Protein AF-A0A2V0PPQ9-F1 (afdb_monomer_lite)

Foldseek 3Di:
DDDDDDDDDDDDDDDDDDDDDDDDDDDDDDDDDDDDDDDDDDDDDDDDDDDDDDDDDDPDDPDPPPAPDPPDPPPPLEQDPLLVCLVVLLVVLLVLLLVLLVVLQDPPVLVVLLVVLLVCLLVVLLVVQLVVLQDLCWDDELPDPPCRNVSPVSQCCLQEVLSLLSHDDSRQQSVLSNVSSVVSNVSSVCSNVDHNRCSNNVSSNSVLNSCLSVLSSQLCDDPVSDDPVNVVCCVVLQFPHVVLVVVCSPAPSQFQRGRGRSPCGVVCVVVCVSVVVQVVCCVVPVGHTSRVDTDDPSSHHDDDDDDD

InterPro domains:
  IPR019547 Lipid desaturase domain [PF10520] (122-292)

Sequence (308 aa):
MLQHRSLAGRALPGAQQRPCVASARRVIVRAKEPIVAATTLLEKEQEAAPSAAPGRGAAGAPSTSGSKWVIDESELLTSTAEHRAWTFGPMALMGAALAVAGSHVDGPGGALSAASAVLAAYVLSDLGTGVYHWSVDNYGDGSTPVFGRQIAAFQGHHVRPWTITQREFCNNVHQVFKPAAYPAGGMLLLSPVLGVWPGFFLPSFLFLVCMSQQFHAWSHMKKSELPAAVVALQDAGVLIGRAAHGAHHRPNFEGNYCIVSGWWNQALDDSGFFRWLEKVVVATTGVEPRCWYPPEHGWIEEVRPQAK

Secondary structure (DSSP, 8-state):
-----------------------------------------------------PPP---PPPP----S----TT---S--HHHHHHHHHHHHHHHHHHHHHHHT--HHHHHHHHHHHHHHHHHHHHHHHHHHHHHHHHS--TTSTTTHHHHHHHHHHHH-GGGGGGS-HHHHHHHHHHHHHHHHHHHHHHGGGS-HHHHHHHHHHHHHHHHHHHHHHHHTS-GGGS-HHHHHHHHTTSS--HHHHHHHTSTT--S----SS-TTHHHHHHTTHHHHHHHHHHHHH-PPPGGGSPPPGGGSPPPPPPP-

pLDDT: mean 80.56, std 26.31, range [27.12, 98.88]

Organism: NCBI:txid307507

Radius of gyration: 32.1 Å; chains: 1; bounding box: 80×99×88 Å

Structure (mmCIF, N/CA/C/O backbone):
data_AF-A0A2V0PPQ9-F1
#
_entry.id   AF-A0A2V0PPQ9-F1
#
loop_
_atom_site.group_PDB
_atom_site.id
_atom_site.type_symbol
_atom_site.label_atom_id
_atom_site.label_alt_id
_atom_site.label_comp_id
_atom_site.label_asym_id
_atom_site.label_entity_id
_atom_site.label_seq_id
_atom_site.pdbx_PDB_ins_code
_atom_site.Cartn_x
_atom_site.Cartn_y
_atom_site.Cartn_z
_atom_site.occupancy
_atom_site.B_iso_or_equiv
_atom_site.auth_seq_id
_atom_site.auth_comp_id
_atom_site.auth_asym_id
_atom_site.auth_atom_id
_atom_site.pdbx_PDB_model_num
ATOM 1 N N . MET A 1 1 ? 37.241 -80.888 -8.711 1.00 39.59 1 MET A N 1
ATOM 2 C CA . MET A 1 1 ? 38.640 -80.469 -8.461 1.00 39.59 1 MET A CA 1
ATOM 3 C C . MET A 1 1 ? 38.569 -79.315 -7.466 1.00 39.59 1 MET A C 1
ATOM 5 O O . MET A 1 1 ? 37.973 -78.311 -7.813 1.00 39.59 1 MET A O 1
ATOM 9 N N . LEU A 1 2 ? 38.763 -79.525 -6.155 1.00 34.50 2 LEU A N 1
ATOM 10 C CA . LEU A 1 2 ? 40.054 -79.594 -5.431 1.00 34.50 2 LEU A CA 1
ATOM 11 C C . LEU A 1 2 ? 40.995 -78.418 -5.778 1.00 34.50 2 LEU A C 1
ATOM 13 O O . LEU A 1 2 ? 41.253 -78.231 -6.955 1.00 34.50 2 LEU A O 1
ATOM 17 N N . GLN A 1 3 ? 41.608 -77.651 -4.864 1.00 38.78 3 GLN A N 1
ATOM 18 C CA . GLN A 1 3 ? 41.587 -77.569 -3.393 1.00 38.78 3 GLN A CA 1
ATOM 19 C C . GLN A 1 3 ? 42.443 -76.349 -2.933 1.00 38.78 3 GLN A C 1
ATOM 21 O O . GLN A 1 3 ? 43.436 -76.032 -3.574 1.00 38.78 3 GLN A O 1
ATOM 26 N N . HIS A 1 4 ? 42.064 -75.754 -1.790 1.00 37.94 4 HIS A N 1
ATOM 27 C CA . HIS A 1 4 ? 42.853 -75.220 -0.647 1.00 37.94 4 HIS A CA 1
ATOM 28 C C . HIS A 1 4 ? 44.128 -74.352 -0.781 1.00 37.94 4 HIS A C 1
ATOM 30 O O . HIS A 1 4 ? 45.128 -74.772 -1.347 1.00 37.94 4 HIS A O 1
ATOM 36 N N . ARG A 1 5 ? 44.195 -73.276 0.032 1.00 40.19 5 ARG A N 1
ATOM 37 C CA . ARG A 1 5 ? 44.740 -73.181 1.428 1.00 40.19 5 ARG A CA 1
ATOM 38 C C . ARG A 1 5 ? 44.317 -71.813 2.016 1.00 40.19 5 ARG A C 1
ATOM 40 O O . ARG A 1 5 ? 44.446 -70.818 1.324 1.00 40.19 5 ARG A O 1
ATOM 47 N N . SER A 1 6 ? 43.581 -71.692 3.128 1.00 36.94 6 SER A N 1
ATOM 48 C CA . SER A 1 6 ? 43.857 -71.966 4.558 1.00 36.94 6 SER A CA 1
ATOM 49 C C . SER A 1 6 ? 44.957 -71.101 5.180 1.00 36.94 6 SER A C 1
ATOM 51 O O . SER A 1 6 ? 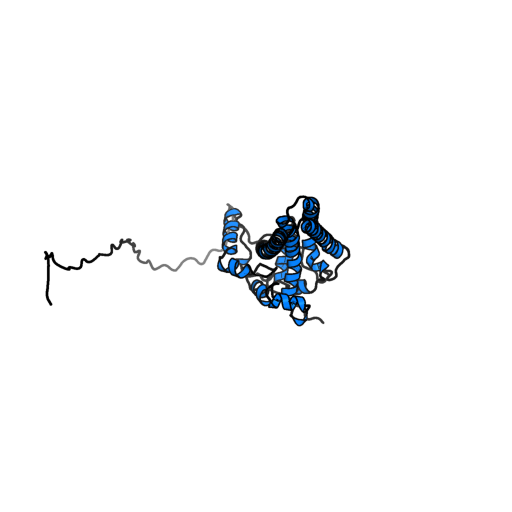46.119 -71.287 4.836 1.00 36.94 6 SER A O 1
ATOM 53 N N . LEU A 1 7 ? 44.572 -70.260 6.152 1.00 39.22 7 LEU A N 1
ATOM 54 C CA . LEU A 1 7 ? 45.232 -70.122 7.458 1.00 39.22 7 LEU A CA 1
ATOM 55 C C . LEU A 1 7 ? 44.211 -69.623 8.507 1.00 39.22 7 LEU A C 1
ATOM 57 O O . LEU A 1 7 ? 43.690 -68.514 8.425 1.00 39.22 7 LEU A O 1
ATOM 61 N N . ALA A 1 8 ? 43.927 -70.493 9.478 1.00 37.22 8 ALA A N 1
ATOM 62 C CA . ALA A 1 8 ? 43.351 -70.199 10.794 1.00 37.22 8 ALA A CA 1
ATOM 63 C C . ALA A 1 8 ? 44.424 -69.530 11.686 1.00 37.22 8 ALA A C 1
ATOM 65 O O . ALA A 1 8 ? 45.608 -69.671 11.408 1.00 37.22 8 ALA A O 1
ATOM 66 N N . GLY A 1 9 ? 44.159 -68.841 12.793 1.00 33.59 9 GLY A N 1
ATOM 67 C CA . GLY A 1 9 ? 42.955 -68.569 13.572 1.00 33.59 9 GLY A CA 1
ATOM 68 C C . GLY A 1 9 ? 43.382 -68.022 14.946 1.00 33.59 9 GLY A C 1
ATOM 69 O O . GLY A 1 9 ? 44.554 -68.125 15.300 1.00 33.59 9 GLY A O 1
ATOM 70 N N . ARG A 1 10 ? 42.450 -67.467 15.730 1.00 36.16 10 ARG A N 1
ATOM 71 C CA . ARG A 1 10 ? 42.269 -67.726 17.178 1.00 36.16 10 ARG A CA 1
ATOM 72 C C . ARG A 1 10 ? 41.200 -66.801 17.761 1.00 36.16 10 ARG A C 1
ATOM 74 O O . ARG A 1 10 ? 41.147 -65.615 17.466 1.00 36.16 10 ARG A O 1
ATOM 81 N N . ALA A 1 11 ? 40.350 -67.415 18.574 1.00 39.22 11 ALA A N 1
ATOM 82 C CA . ALA A 1 11 ? 39.171 -66.861 19.217 1.00 39.22 11 ALA A CA 1
ATOM 83 C C . ALA A 1 11 ? 39.491 -66.141 20.535 1.00 39.22 11 ALA A C 1
ATOM 85 O O . ALA A 1 11 ? 40.415 -66.545 21.241 1.00 39.22 11 ALA A O 1
ATOM 86 N N . LEU A 1 12 ? 38.645 -65.174 20.905 1.00 38.41 12 LEU A N 1
ATOM 87 C CA . LEU A 1 12 ? 38.404 -64.752 22.288 1.00 38.41 12 LEU A CA 1
ATOM 88 C C . LEU A 1 12 ? 36.897 -64.469 22.503 1.00 38.41 12 LEU A C 1
ATOM 90 O O . LEU A 1 12 ? 36.189 -64.218 21.526 1.00 38.41 12 LEU A O 1
ATOM 94 N N . PRO A 1 13 ? 36.386 -64.587 23.744 1.00 41.62 13 PRO A N 1
ATOM 95 C CA . PRO A 1 13 ? 35.018 -65.029 24.012 1.00 41.62 13 PRO A CA 1
ATOM 96 C C . PRO A 1 13 ? 34.075 -63.934 24.541 1.00 41.62 13 PRO A C 1
ATOM 98 O O . PRO A 1 13 ? 34.512 -62.932 25.095 1.00 41.62 13 PRO A O 1
ATOM 101 N N . GLY A 1 14 ? 32.774 -64.242 24.505 1.00 33.75 14 GLY A N 1
ATOM 102 C CA . GLY A 1 14 ? 31.857 -63.929 25.608 1.00 33.75 14 GLY A CA 1
ATOM 103 C C . GLY A 1 14 ? 31.046 -62.641 25.492 1.00 33.75 14 GLY A C 1
ATOM 104 O O . GLY A 1 14 ? 31.506 -61.557 25.829 1.00 33.75 14 GLY A O 1
ATOM 105 N N . ALA A 1 15 ? 29.775 -62.795 25.123 1.00 42.25 15 ALA A N 1
ATOM 106 C CA . ALA A 1 15 ? 28.738 -61.809 25.386 1.00 42.25 15 ALA A CA 1
ATOM 107 C C . ALA A 1 15 ? 28.435 -61.736 26.893 1.00 42.25 15 ALA A C 1
ATOM 109 O O . ALA A 1 15 ? 28.196 -62.767 27.518 1.00 42.25 15 ALA A O 1
ATOM 110 N N . GLN A 1 16 ? 28.356 -60.525 27.449 1.00 37.56 16 GLN A N 1
ATOM 111 C CA . GLN A 1 16 ? 27.550 -60.243 28.638 1.00 37.56 16 GLN A CA 1
ATOM 112 C C . GLN A 1 16 ? 27.114 -58.773 28.650 1.00 37.56 16 GLN A C 1
ATOM 114 O O . GLN A 1 16 ? 27.919 -57.848 28.546 1.00 37.56 16 GLN A O 1
ATOM 119 N N . GLN A 1 17 ? 25.798 -58.595 28.740 1.00 37.44 17 GLN A N 1
ATOM 120 C CA . GLN A 1 17 ? 25.087 -57.327 28.847 1.00 37.44 17 GLN A CA 1
ATOM 121 C C . GLN A 1 17 ? 25.541 -56.554 30.094 1.00 37.44 17 GLN A C 1
ATOM 123 O O . GLN A 1 17 ? 25.668 -57.132 31.173 1.00 37.44 17 GLN A O 1
ATOM 128 N N . ARG A 1 18 ? 25.740 -55.237 29.963 1.00 36.31 18 ARG A N 1
ATOM 129 C CA . ARG A 1 18 ? 25.884 -54.318 31.101 1.00 36.31 18 ARG A CA 1
ATOM 130 C C . ARG A 1 18 ? 24.664 -53.393 31.176 1.00 36.31 18 ARG A C 1
ATOM 132 O O . ARG A 1 18 ? 24.278 -52.848 30.142 1.00 36.31 18 ARG A O 1
ATOM 139 N N . PRO A 1 19 ? 24.073 -53.184 32.365 1.00 36.81 19 PRO A N 1
ATOM 140 C CA . PRO A 1 19 ?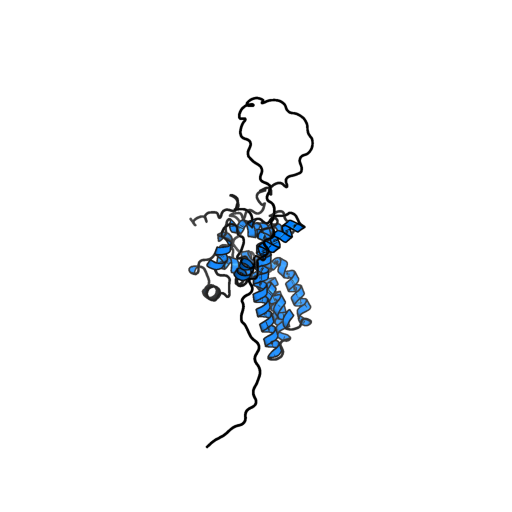 22.965 -52.258 32.551 1.00 36.81 19 PRO A CA 1
ATOM 141 C C . PRO A 1 19 ? 23.510 -50.826 32.653 1.00 36.81 19 PRO A C 1
ATOM 143 O O . PRO A 1 19 ? 24.432 -50.565 33.424 1.00 36.81 19 PRO A O 1
ATOM 146 N N . CYS A 1 20 ? 22.945 -49.887 31.891 1.00 32.75 20 CYS A N 1
ATOM 147 C CA . CYS A 1 20 ? 23.204 -48.463 32.097 1.00 32.75 20 CYS A CA 1
ATOM 148 C C . CYS A 1 20 ? 22.126 -47.907 33.031 1.00 32.75 20 CYS A C 1
ATOM 150 O O . CYS A 1 20 ? 20.952 -47.817 32.675 1.00 32.75 20 CYS A O 1
ATOM 152 N N . VAL A 1 21 ? 22.540 -47.608 34.259 1.00 38.59 21 VAL A N 1
ATOM 153 C CA . VAL A 1 21 ? 21.723 -47.037 35.329 1.00 38.59 21 VAL A CA 1
ATOM 154 C C . VAL A 1 21 ? 21.470 -45.560 35.027 1.00 38.59 21 VAL A C 1
ATOM 156 O O . VAL A 1 21 ? 22.406 -44.774 34.891 1.00 38.59 21 VAL A O 1
ATOM 159 N N . ALA A 1 22 ? 20.196 -45.180 34.948 1.00 36.91 22 ALA A N 1
ATOM 160 C CA . ALA A 1 22 ? 19.763 -43.792 34.891 1.00 36.91 22 ALA A CA 1
ATOM 161 C C . ALA A 1 22 ? 20.065 -43.088 36.228 1.00 36.91 22 ALA A C 1
ATOM 163 O O . ALA A 1 22 ? 19.580 -43.491 37.285 1.00 36.91 22 ALA A O 1
ATOM 164 N N . SER A 1 23 ? 20.862 -42.021 36.181 1.00 34.53 23 SER A N 1
ATOM 165 C CA . SER A 1 23 ? 21.094 -41.126 37.316 1.00 34.53 23 SER A CA 1
ATOM 166 C C . SER A 1 23 ? 19.913 -40.162 37.451 1.00 34.53 23 SER A C 1
ATOM 168 O O . SER A 1 23 ? 19.804 -39.178 36.721 1.00 34.53 23 SER A O 1
ATOM 170 N N . ALA A 1 24 ? 19.000 -40.463 38.375 1.00 35.88 24 ALA A N 1
ATOM 171 C CA . ALA A 1 24 ? 17.943 -39.553 38.795 1.00 35.88 24 ALA A CA 1
ATOM 172 C C . ALA A 1 24 ? 18.509 -38.542 39.808 1.00 35.88 24 ALA A C 1
ATOM 174 O O . ALA A 1 24 ? 18.852 -38.896 40.938 1.00 35.88 24 ALA A O 1
ATOM 175 N N . ARG A 1 25 ? 18.597 -37.263 39.425 1.00 36.66 25 ARG A N 1
ATOM 176 C CA . ARG A 1 25 ? 18.863 -36.174 40.376 1.00 36.66 25 ARG A CA 1
ATOM 177 C C . ARG A 1 25 ? 17.622 -35.942 41.243 1.00 36.66 25 ARG A C 1
ATOM 179 O O . ARG A 1 25 ? 16.591 -35.485 40.762 1.00 36.66 25 ARG A O 1
ATOM 186 N N . ARG A 1 26 ? 17.748 -36.248 42.537 1.00 31.91 26 ARG A N 1
ATOM 187 C CA . ARG A 1 26 ? 16.799 -35.906 43.608 1.00 31.91 26 ARG A CA 1
ATOM 188 C C . ARG A 1 26 ? 16.744 -34.383 43.780 1.00 31.91 26 ARG A C 1
ATOM 190 O O . ARG A 1 26 ? 17.721 -33.790 44.229 1.00 31.91 26 ARG A O 1
ATOM 197 N N . VAL A 1 27 ? 15.602 -33.765 43.488 1.00 34.31 27 VAL A N 1
ATOM 198 C CA . VAL A 1 27 ? 15.236 -32.452 44.040 1.00 34.31 27 VAL A CA 1
ATOM 199 C C . VAL A 1 27 ? 14.326 -32.713 45.236 1.00 34.31 27 VAL A C 1
ATOM 201 O O . VAL A 1 27 ? 13.296 -33.372 45.118 1.00 34.31 27 VAL A O 1
ATOM 204 N N . ILE A 1 28 ? 14.759 -32.255 46.407 1.00 35.09 28 ILE A N 1
ATOM 205 C CA . ILE A 1 28 ? 14.029 -32.371 47.668 1.00 35.09 28 ILE A CA 1
ATOM 206 C C . ILE A 1 28 ? 12.918 -31.316 47.662 1.00 35.09 28 ILE A C 1
ATOM 208 O O . ILE A 1 28 ? 13.192 -30.122 47.756 1.00 35.09 28 ILE A O 1
ATOM 212 N N . VAL A 1 29 ? 11.667 -31.762 47.562 1.00 32.66 29 VAL A N 1
ATOM 213 C CA . VAL A 1 29 ? 10.481 -30.942 47.835 1.00 32.66 29 VAL A CA 1
ATOM 214 C C . VAL A 1 29 ? 10.208 -31.016 49.335 1.00 32.66 29 VAL A C 1
ATOM 216 O O . VAL A 1 29 ? 9.986 -32.096 49.881 1.00 32.66 29 VAL A O 1
ATOM 219 N N . ARG A 1 30 ? 10.257 -29.871 50.020 1.00 32.28 30 ARG A N 1
ATOM 220 C CA . ARG A 1 30 ? 9.878 -29.755 51.432 1.00 32.28 30 ARG A CA 1
ATOM 221 C C . ARG A 1 30 ? 8.366 -29.537 51.509 1.00 32.28 30 ARG A C 1
ATOM 223 O O . ARG A 1 30 ? 7.876 -28.500 51.074 1.00 32.28 30 ARG A O 1
ATOM 230 N N . ALA A 1 31 ? 7.647 -30.516 52.052 1.00 34.12 31 ALA A N 1
ATOM 231 C CA . ALA A 1 31 ? 6.228 -30.408 52.371 1.00 34.12 31 ALA A CA 1
ATOM 232 C C . ALA A 1 31 ? 5.999 -29.393 53.508 1.00 34.12 31 ALA A C 1
ATOM 234 O O . ALA A 1 31 ? 6.772 -29.348 54.469 1.00 34.12 31 ALA A O 1
ATOM 235 N N . LYS A 1 32 ? 4.930 -28.597 53.410 1.00 35.88 32 LYS A N 1
ATOM 236 C CA . LYS A 1 32 ? 4.322 -27.891 54.545 1.00 35.88 32 LYS A CA 1
ATOM 237 C C . LYS A 1 32 ? 2.868 -28.345 54.660 1.00 35.88 32 LYS A C 1
ATOM 239 O O . LYS A 1 32 ? 2.116 -28.259 53.695 1.00 35.88 32 LYS A O 1
ATOM 244 N N . GLU A 1 33 ? 2.543 -28.865 55.836 1.00 37.94 33 GLU A N 1
ATOM 245 C CA . GLU A 1 33 ? 1.221 -29.298 56.294 1.00 37.94 33 GLU A CA 1
ATOM 246 C C . GLU A 1 33 ? 0.260 -28.117 56.561 1.00 37.94 33 GLU A C 1
ATOM 248 O O . GLU A 1 33 ? 0.713 -26.968 56.625 1.00 37.94 33 GLU A O 1
ATOM 253 N N . PRO A 1 34 ? -1.060 -28.379 56.690 1.00 38.47 34 PRO A N 1
ATOM 254 C CA . PRO A 1 34 ? -2.110 -27.367 56.659 1.00 38.47 34 PRO A CA 1
ATOM 255 C C . PRO A 1 34 ? -2.446 -26.826 58.055 1.00 38.47 34 PRO A C 1
ATOM 257 O O . PRO A 1 34 ? -2.320 -27.530 59.054 1.00 38.47 34 PRO A O 1
ATOM 260 N N . ILE A 1 35 ? -2.954 -25.592 58.124 1.00 32.12 35 ILE A N 1
ATOM 261 C CA . ILE A 1 35 ? -3.604 -25.060 59.329 1.00 32.12 35 ILE A CA 1
ATOM 262 C C . ILE A 1 35 ? -5.005 -24.584 58.947 1.00 32.12 35 ILE A C 1
ATOM 264 O O . ILE A 1 35 ? -5.177 -23.698 58.111 1.00 32.12 35 ILE A O 1
ATOM 268 N N . VAL A 1 36 ? -5.994 -25.225 59.566 1.00 31.98 36 VAL A N 1
ATOM 269 C CA . VAL A 1 36 ? -7.416 -24.876 59.566 1.00 31.98 36 VAL A CA 1
ATOM 270 C C . VAL A 1 36 ? -7.718 -24.061 60.829 1.00 31.98 36 VAL A C 1
ATOM 272 O O . VAL A 1 36 ? -7.114 -24.305 61.870 1.00 31.98 36 VAL A O 1
ATOM 275 N N . ALA A 1 37 ? -8.728 -23.192 60.707 1.00 27.58 37 ALA A N 1
ATOM 276 C CA . ALA A 1 37 ? -9.486 -22.470 61.737 1.00 27.58 37 ALA A CA 1
ATOM 277 C C . ALA A 1 37 ? -8.992 -21.061 62.116 1.00 27.58 37 ALA A C 1
ATOM 279 O O . ALA A 1 37 ? -8.048 -20.896 62.878 1.00 27.58 37 ALA A O 1
ATOM 280 N N . ALA A 1 38 ? -9.728 -20.044 61.653 1.00 27.44 38 ALA A N 1
ATOM 281 C CA . ALA A 1 38 ? -10.624 -19.270 62.522 1.00 27.44 38 ALA A CA 1
ATOM 282 C C . ALA A 1 38 ? -11.402 -18.230 61.693 1.00 27.44 38 ALA A C 1
ATOM 284 O O . ALA A 1 38 ? -10.925 -17.142 61.389 1.00 27.44 38 ALA A O 1
ATOM 285 N N . THR A 1 39 ? -12.628 -18.593 61.328 1.00 28.72 39 THR A N 1
ATOM 286 C CA . THR A 1 39 ? -13.742 -17.668 61.103 1.00 28.72 39 THR A CA 1
ATOM 287 C C . THR A 1 39 ? -14.054 -16.904 62.387 1.00 28.72 39 THR A C 1
ATOM 289 O O . THR A 1 39 ? -14.097 -17.526 63.446 1.00 28.72 39 THR A O 1
ATOM 292 N N . THR A 1 40 ? -14.378 -15.618 62.232 1.00 29.97 40 THR A N 1
ATOM 293 C CA . THR A 1 40 ? -15.101 -14.661 63.104 1.00 29.97 40 THR A CA 1
ATOM 294 C C . THR A 1 40 ? -14.282 -13.412 63.416 1.00 29.97 40 THR A C 1
ATOM 296 O O . THR A 1 40 ? -13.087 -13.504 63.673 1.00 29.97 40 THR A O 1
ATOM 299 N N . LEU A 1 41 ? -14.983 -12.266 63.437 1.00 27.12 41 LEU A N 1
ATOM 300 C CA . LEU A 1 41 ? -14.502 -10.890 63.647 1.00 27.12 41 LEU A CA 1
ATOM 301 C C . LEU A 1 41 ? -13.897 -10.311 62.342 1.00 27.12 41 LEU A C 1
ATOM 303 O O . LEU A 1 41 ? -12.869 -10.775 61.880 1.00 27.12 41 LEU A O 1
ATOM 307 N N . LEU A 1 42 ? -14.466 -9.334 61.631 1.00 29.42 42 LEU A N 1
ATOM 308 C CA . LEU A 1 42 ? -15.176 -8.133 62.061 1.00 29.42 42 LEU A CA 1
ATOM 309 C C . LEU A 1 42 ? -16.082 -7.635 60.915 1.00 29.42 42 LEU A C 1
ATOM 311 O O . LEU A 1 42 ? -15.610 -7.057 59.939 1.00 29.42 42 LEU A O 1
ATOM 315 N N . GLU A 1 43 ? -17.392 -7.825 61.056 1.00 32.03 43 GLU A N 1
ATOM 316 C CA . GLU A 1 43 ? -18.347 -6.805 60.623 1.00 32.03 43 GLU A CA 1
ATOM 317 C C . GLU A 1 43 ? -18.349 -5.725 61.708 1.00 32.03 43 GLU A C 1
ATOM 319 O O . GLU A 1 43 ? -18.600 -6.044 62.872 1.00 32.03 43 GLU A O 1
ATOM 324 N N . LYS A 1 44 ? -18.061 -4.485 61.293 1.00 30.84 44 LYS A N 1
ATOM 325 C CA . LYS A 1 44 ? -18.111 -3.187 61.997 1.00 30.84 44 LYS A CA 1
ATOM 326 C C . LYS A 1 44 ? -16.754 -2.499 61.915 1.00 30.84 44 LYS A C 1
ATOM 328 O O . LYS A 1 44 ? -15.870 -2.773 62.711 1.00 30.84 44 LYS A O 1
ATOM 333 N N . GLU A 1 45 ? -16.620 -1.591 60.959 1.00 30.36 45 GLU A N 1
ATOM 334 C CA . GLU A 1 45 ? -16.577 -0.161 61.279 1.00 30.36 45 GLU A CA 1
ATOM 335 C C . GLU A 1 45 ? -16.515 0.650 59.984 1.00 30.36 45 GLU A C 1
ATOM 337 O O . GLU A 1 45 ? -15.573 0.598 59.197 1.00 30.36 45 GLU A O 1
ATOM 342 N N . GLN A 1 46 ? -17.607 1.369 59.766 1.00 29.81 46 GLN A N 1
ATOM 343 C CA . GLN A 1 46 ? -17.759 2.447 58.816 1.00 29.81 46 GLN A CA 1
ATOM 344 C C . GLN A 1 46 ? -17.611 3.720 59.651 1.00 29.81 46 GLN A C 1
ATOM 346 O O . GLN A 1 46 ? -18.461 3.951 60.499 1.00 29.81 46 GLN A O 1
ATOM 351 N N . GLU A 1 47 ? -16.515 4.458 59.456 1.00 29.95 47 GLU A N 1
ATOM 352 C CA . GLU A 1 47 ? -16.341 5.917 59.615 1.00 29.95 47 GLU A CA 1
ATOM 353 C C . GLU A 1 47 ? -14.876 6.273 59.922 1.00 29.95 47 GLU A C 1
ATOM 355 O O . GLU A 1 47 ? -14.256 5.691 60.803 1.00 29.95 47 GLU A O 1
ATOM 360 N N . ALA A 1 48 ? -14.391 7.289 59.194 1.00 30.98 48 ALA A N 1
ATOM 361 C CA . ALA A 1 48 ? -13.204 8.131 59.415 1.00 30.98 48 ALA A CA 1
ATOM 362 C C . ALA A 1 48 ? -12.075 7.993 58.368 1.00 30.98 48 ALA A C 1
ATOM 364 O O . ALA A 1 48 ? -11.123 7.232 58.507 1.00 30.98 48 ALA A O 1
ATOM 365 N N . ALA A 1 49 ? -12.144 8.845 57.337 1.00 30.48 49 ALA A N 1
ATOM 366 C CA . ALA A 1 49 ? -10.956 9.484 56.750 1.00 30.48 49 ALA A CA 1
ATOM 367 C C . ALA A 1 49 ? -10.386 10.498 57.781 1.00 30.48 49 ALA A C 1
ATOM 369 O O . ALA A 1 49 ? -11.190 10.968 58.591 1.00 30.48 49 ALA A O 1
ATOM 370 N N . PRO A 1 50 ? -9.090 10.910 57.773 1.00 40.03 50 PRO A N 1
ATOM 371 C CA . PRO A 1 50 ? -8.274 11.185 56.578 1.00 40.03 50 PRO A CA 1
ATOM 372 C C . PRO A 1 50 ? -6.757 10.858 56.667 1.00 40.03 50 PRO A C 1
ATOM 374 O O . PRO A 1 50 ? -6.214 10.586 57.731 1.00 40.03 50 PRO A O 1
ATOM 377 N N . SER A 1 51 ? -6.066 10.988 55.522 1.00 30.58 51 SER A N 1
ATOM 378 C CA . SER A 1 51 ? -4.715 11.575 55.333 1.00 30.58 51 SER A CA 1
ATOM 379 C C . SER A 1 51 ? -3.844 10.796 54.335 1.00 30.58 51 SER A C 1
ATOM 381 O O . SER A 1 51 ? -3.791 9.570 54.328 1.00 30.58 51 SER A O 1
ATOM 383 N N . ALA A 1 52 ? -3.185 11.554 53.461 1.00 31.88 52 ALA A N 1
ATOM 384 C CA . ALA A 1 52 ? -2.540 11.147 52.221 1.00 31.88 52 ALA A CA 1
ATOM 385 C C . ALA A 1 52 ? -1.075 10.690 52.374 1.00 31.88 52 ALA A C 1
ATOM 387 O O . ALA A 1 52 ? -0.312 11.302 53.116 1.00 31.88 52 ALA A O 1
ATOM 388 N N . ALA A 1 53 ? -0.668 9.703 51.562 1.00 30.78 53 ALA A N 1
ATOM 389 C CA . ALA A 1 53 ? 0.677 9.537 50.982 1.00 30.78 53 ALA A CA 1
ATOM 390 C C . ALA A 1 53 ? 0.624 8.501 49.823 1.00 30.78 53 ALA A C 1
ATOM 392 O O . ALA A 1 53 ? -0.297 7.687 49.784 1.00 30.78 53 ALA A O 1
ATOM 393 N N . PRO A 1 54 ? 1.540 8.549 48.833 1.00 35.12 54 PRO A N 1
ATOM 394 C CA . PRO A 1 54 ? 1.193 8.357 47.425 1.00 35.12 54 PRO A CA 1
ATOM 395 C C . PRO A 1 54 ? 1.257 6.899 46.949 1.00 35.12 54 PRO A C 1
ATOM 397 O O . PRO A 1 54 ? 2.276 6.217 47.072 1.00 35.12 54 PRO A O 1
ATOM 400 N N . GLY A 1 55 ? 0.168 6.450 46.323 1.00 29.25 55 GLY A N 1
ATOM 401 C CA . GLY A 1 55 ? 0.109 5.212 45.553 1.00 29.25 55 GLY A CA 1
ATOM 402 C C . GLY A 1 55 ? 0.742 5.395 44.176 1.00 29.25 55 GLY A C 1
ATOM 403 O O . GLY A 1 55 ? 0.464 6.360 43.467 1.00 29.25 55 GLY A O 1
ATOM 404 N N . ARG A 1 56 ? 1.614 4.452 43.819 1.00 33.69 56 ARG A N 1
ATOM 405 C CA . ARG A 1 56 ? 2.239 4.297 42.503 1.00 33.69 56 ARG A CA 1
ATOM 406 C C . ARG A 1 56 ? 1.172 4.359 41.408 1.00 33.69 56 ARG A C 1
ATOM 408 O O . ARG A 1 56 ? 0.194 3.621 41.475 1.00 33.69 56 ARG A O 1
ATOM 415 N N . GLY A 1 57 ? 1.378 5.236 40.427 1.00 28.48 57 GLY A N 1
ATOM 416 C CA . GLY A 1 57 ? 0.482 5.403 39.290 1.00 28.48 57 GLY A CA 1
ATOM 417 C C . GLY A 1 57 ? 0.303 4.087 38.543 1.00 28.48 57 GLY A C 1
ATOM 418 O O . GLY A 1 57 ? 1.221 3.615 37.879 1.00 28.48 57 GLY A O 1
ATOM 419 N N . ALA A 1 58 ? -0.887 3.504 38.661 1.00 33.88 58 ALA A N 1
ATOM 420 C CA . ALA A 1 58 ? -1.416 2.649 37.620 1.00 33.88 58 ALA A CA 1
ATOM 421 C C . ALA A 1 58 ? -1.541 3.530 36.373 1.00 33.88 58 ALA A C 1
ATOM 423 O O . ALA A 1 58 ? -2.210 4.566 36.415 1.00 33.88 58 ALA A O 1
ATOM 424 N N . ALA A 1 59 ? -0.833 3.168 35.304 1.00 37.09 59 ALA A N 1
ATOM 425 C CA . ALA A 1 59 ? -1.037 3.772 33.999 1.00 37.09 59 ALA A CA 1
ATOM 426 C C . ALA A 1 59 ? -2.523 3.610 33.660 1.00 37.09 59 ALA A C 1
ATOM 428 O O . ALA A 1 59 ? -3.031 2.492 33.585 1.00 37.09 59 ALA A O 1
ATOM 429 N N . GLY A 1 60 ? -3.234 4.736 33.602 1.00 30.27 60 GLY A N 1
ATOM 430 C CA . GLY A 1 60 ? -4.660 4.755 33.329 1.00 30.27 60 GLY A CA 1
ATOM 431 C C . GLY A 1 60 ? -4.941 4.110 31.979 1.00 30.27 60 GLY A C 1
ATOM 432 O O . GLY A 1 60 ? -4.208 4.339 31.016 1.00 30.27 60 GLY A O 1
ATOM 433 N N . ALA A 1 61 ? -6.010 3.318 31.932 1.00 42.41 61 ALA A N 1
ATOM 434 C CA . ALA A 1 61 ? -6.613 2.860 30.691 1.00 42.41 61 ALA A CA 1
ATOM 435 C C . ALA A 1 61 ? -6.768 4.044 29.714 1.00 42.41 61 ALA A C 1
ATOM 437 O O . ALA A 1 61 ? -7.068 5.161 30.162 1.00 42.41 61 ALA A O 1
ATOM 438 N N . PRO A 1 62 ? -6.552 3.841 28.403 1.00 40.09 62 PRO A N 1
ATOM 439 C CA . PRO A 1 62 ? -6.682 4.916 27.435 1.00 40.09 62 PRO A CA 1
ATOM 440 C C . PRO A 1 62 ? -8.100 5.487 27.503 1.00 40.09 62 PRO A C 1
ATOM 442 O O . PRO A 1 62 ? -9.092 4.795 27.298 1.00 40.09 62 PRO A O 1
ATOM 445 N N . SER A 1 63 ? -8.175 6.773 27.837 1.00 34.75 63 SER A N 1
ATOM 446 C CA . SER A 1 63 ? -9.409 7.549 27.856 1.00 34.75 63 SER A CA 1
ATOM 447 C C . SER A 1 63 ? -10.073 7.462 26.481 1.00 34.75 63 SER A C 1
ATOM 449 O O . SER A 1 63 ? -9.502 7.918 25.487 1.00 34.75 63 SER A O 1
ATOM 451 N N . THR A 1 64 ? -11.302 6.954 26.436 1.00 41.72 64 THR A N 1
ATOM 452 C CA . THR A 1 64 ? -12.210 7.011 25.285 1.00 41.72 64 THR A CA 1
ATOM 453 C C . THR A 1 64 ? -12.729 8.439 25.093 1.00 41.72 64 THR A C 1
ATOM 455 O O . THR A 1 64 ? -13.920 8.732 25.158 1.00 41.72 64 THR A O 1
ATOM 458 N N . SER A 1 65 ? -11.814 9.377 24.842 1.00 38.88 65 SER A N 1
ATOM 459 C CA . SER A 1 65 ? -12.173 10.655 24.243 1.00 38.88 65 SER A CA 1
ATOM 460 C C . SER A 1 65 ? -12.641 10.336 22.831 1.00 38.88 65 SER A C 1
ATOM 462 O O . SER A 1 65 ? -11.809 10.065 21.963 1.00 38.88 65 SER A O 1
ATOM 464 N N . GLY A 1 66 ? -13.962 10.336 22.618 1.00 39.50 66 GLY A N 1
ATOM 465 C CA . GLY A 1 66 ? -14.582 10.166 21.307 1.00 39.50 66 GLY A CA 1
ATOM 466 C C . GLY A 1 66 ? -13.785 10.937 20.262 1.00 39.50 66 GLY A C 1
ATOM 467 O O . GLY A 1 66 ? -13.566 12.144 20.401 1.00 39.50 66 GLY A O 1
ATOM 468 N N . SER A 1 67 ? -13.234 10.209 19.289 1.00 39.97 67 SER A N 1
ATOM 469 C CA . SER A 1 67 ? -12.323 10.806 18.323 1.00 39.97 67 SER A CA 1
ATOM 470 C C . SER A 1 67 ? -13.032 11.982 17.646 1.00 39.97 67 SER A C 1
ATOM 472 O O . SER A 1 67 ? -14.190 11.875 17.248 1.00 39.97 67 SER A O 1
ATOM 474 N N . LYS A 1 68 ? -12.343 13.116 17.485 1.00 38.66 68 LYS A N 1
ATOM 475 C CA . LYS A 1 68 ? -12.858 14.291 16.752 1.00 38.66 68 LYS A CA 1
ATOM 476 C C . LYS A 1 68 ? -13.235 13.967 15.290 1.00 38.66 68 LYS A C 1
ATOM 478 O O . LYS A 1 68 ? -13.796 14.801 14.590 1.00 38.66 68 LYS A O 1
ATOM 483 N N . TRP A 1 69 ? -12.919 12.758 14.835 1.00 41.38 69 TRP A N 1
ATOM 484 C CA . TRP A 1 69 ? -13.080 12.258 13.482 1.00 41.38 69 TRP A CA 1
ATOM 485 C C . TRP A 1 69 ? -14.092 11.108 13.455 1.00 41.38 69 TRP A C 1
ATOM 487 O O . TRP A 1 69 ? -13.818 10.034 12.926 1.00 41.38 69 TRP A O 1
ATOM 497 N N . VAL A 1 70 ? -15.275 11.316 14.035 1.00 45.81 70 VAL A N 1
ATOM 498 C CA . VAL A 1 70 ? -16.431 10.482 13.695 1.00 45.81 70 VAL A CA 1
ATOM 499 C C . VAL A 1 70 ? -16.789 10.819 12.249 1.00 45.81 70 VAL A C 1
ATOM 501 O O . VAL A 1 70 ? -17.158 11.955 11.968 1.00 45.81 70 VAL A O 1
ATOM 504 N N . ILE A 1 71 ? -16.629 9.855 11.334 1.00 47.72 71 ILE A N 1
ATOM 505 C CA . ILE A 1 71 ? -17.127 9.955 9.952 1.00 47.72 71 ILE A CA 1
ATOM 506 C C . ILE A 1 71 ? -18.617 10.314 10.037 1.00 47.72 71 ILE A C 1
ATOM 508 O O . ILE A 1 71 ? -19.413 9.502 10.513 1.00 47.72 71 ILE A O 1
ATOM 512 N N . ASP A 1 72 ? -18.947 11.550 9.678 1.00 48.31 72 ASP A N 1
ATOM 513 C CA . ASP A 1 72 ? -20.297 12.113 9.668 1.00 48.31 72 ASP A CA 1
ATOM 514 C C . ASP A 1 72 ? -21.086 11.509 8.492 1.00 48.31 72 ASP A C 1
ATOM 516 O O . ASP A 1 72 ? -20.513 11.224 7.440 1.00 48.31 72 ASP A O 1
ATOM 520 N N . GLU A 1 73 ? -22.400 11.334 8.634 1.00 47.19 73 GLU A N 1
ATOM 521 C CA . GLU A 1 73 ? -23.297 11.000 7.515 1.00 47.19 73 GLU A CA 1
ATOM 522 C C . GLU A 1 73 ? -23.253 12.072 6.405 1.00 47.19 73 GLU A C 1
ATOM 524 O O . GLU A 1 73 ? -23.646 11.812 5.269 1.00 47.19 73 GLU A O 1
ATOM 529 N N . SER A 1 74 ? -22.728 13.265 6.718 1.00 48.50 74 SER A N 1
ATOM 530 C CA . SER A 1 74 ? -22.419 14.331 5.762 1.00 48.50 74 SER A CA 1
ATOM 531 C C . SER A 1 74 ? -21.086 14.171 5.015 1.00 48.50 74 SER A C 1
ATOM 533 O O . SER A 1 74 ? -20.759 15.023 4.180 1.00 48.50 74 SER A O 1
ATOM 535 N N . GLU A 1 75 ? -20.297 13.118 5.278 1.00 61.41 75 GLU A N 1
ATOM 536 C CA . GLU A 1 75 ? -19.054 12.903 4.543 1.00 61.41 75 GLU A CA 1
ATOM 537 C C . GLU A 1 75 ? -19.345 12.821 3.045 1.00 61.41 75 GLU A C 1
ATOM 539 O O . GLU A 1 75 ? -20.050 11.936 2.562 1.00 61.41 75 GLU A O 1
ATOM 544 N N . LEU A 1 76 ? -18.778 13.773 2.300 1.00 62.47 76 LEU A N 1
ATOM 545 C CA . LEU A 1 76 ? -18.815 13.784 0.846 1.00 62.47 76 LEU A CA 1
ATOM 546 C C . LEU A 1 76 ? -18.362 12.410 0.356 1.00 62.47 76 LEU A C 1
ATOM 548 O O . LEU A 1 76 ? -17.197 12.063 0.504 1.00 62.47 76 LEU A O 1
ATOM 552 N N . LEU A 1 77 ? -19.275 11.633 -0.221 1.00 82.19 77 LEU A N 1
ATOM 553 C CA . LEU A 1 77 ? -18.963 10.343 -0.843 1.00 82.19 77 LEU A CA 1
ATOM 554 C C . LEU A 1 77 ? -18.414 10.527 -2.265 1.00 82.19 77 LEU A C 1
ATOM 556 O O . LEU A 1 77 ? -17.772 9.638 -2.821 1.00 82.19 77 LEU A O 1
ATOM 560 N N . THR A 1 78 ? -18.620 11.711 -2.842 1.00 90.50 78 THR A N 1
ATOM 561 C CA . THR A 1 78 ? -18.203 12.064 -4.198 1.00 90.50 78 THR A CA 1
ATOM 562 C C . THR A 1 78 ? -16.762 12.577 -4.251 1.00 90.50 78 THR A C 1
ATOM 564 O O . THR A 1 78 ? -16.180 13.053 -3.270 1.00 90.50 78 THR A O 1
ATOM 567 N N . SER A 1 79 ? -16.138 12.473 -5.420 1.00 94.44 79 SER A N 1
ATOM 568 C CA . SER A 1 79 ? -14.783 12.960 -5.670 1.00 94.44 79 SER A CA 1
ATOM 569 C C . SER A 1 79 ? -14.800 14.419 -6.109 1.00 94.44 79 SER A C 1
ATOM 571 O O . SER A 1 79 ? -15.210 14.739 -7.230 1.00 94.44 79 SER A O 1
ATOM 573 N N . THR A 1 80 ? -14.267 15.296 -5.259 1.00 95.75 80 THR A N 1
ATOM 574 C CA . THR A 1 80 ? -14.041 16.710 -5.579 1.00 95.75 80 THR A CA 1
ATOM 575 C C . THR A 1 80 ? -12.910 16.882 -6.602 1.00 95.75 80 THR A C 1
ATOM 577 O O . THR A 1 80 ? -12.130 15.960 -6.864 1.00 95.75 80 THR A O 1
ATOM 580 N N . ALA A 1 81 ? -12.781 18.084 -7.171 1.00 97.50 81 ALA A N 1
ATOM 581 C CA . ALA A 1 81 ? -11.639 18.426 -8.021 1.00 97.50 81 ALA A CA 1
ATOM 582 C C . ALA A 1 81 ? -10.300 18.295 -7.268 1.00 97.50 81 ALA A C 1
ATOM 584 O O . ALA A 1 81 ? -9.328 17.808 -7.841 1.00 97.50 81 ALA A O 1
ATOM 585 N N . GLU A 1 82 ? -10.266 18.643 -5.975 1.00 96.25 82 GLU A N 1
ATOM 586 C CA . GLU A 1 82 ? -9.085 18.448 -5.128 1.00 96.25 82 GLU A CA 1
ATOM 587 C C . GLU A 1 82 ? -8.736 16.958 -4.988 1.00 96.25 82 GLU A C 1
ATOM 589 O O . GLU A 1 82 ? -7.578 16.587 -5.186 1.00 96.25 82 GLU A O 1
ATOM 594 N N . HIS A 1 83 ? -9.717 16.086 -4.712 1.00 96.94 83 HIS A N 1
ATOM 595 C CA . HIS A 1 83 ? -9.473 14.639 -4.619 1.00 96.94 83 HIS A CA 1
ATOM 596 C C . HIS A 1 83 ? -8.871 14.098 -5.919 1.00 96.94 83 HIS A C 1
ATOM 598 O O . HIS A 1 83 ? -7.920 13.315 -5.896 1.00 96.94 83 HIS A O 1
ATOM 604 N N . ARG A 1 84 ? -9.402 14.540 -7.065 1.00 98.06 84 ARG A N 1
ATOM 605 C CA . ARG A 1 84 ? -8.920 14.138 -8.393 1.00 98.06 84 ARG A CA 1
ATOM 606 C C . ARG A 1 84 ? -7.500 14.635 -8.649 1.00 98.06 84 ARG A C 1
ATOM 608 O O . ARG A 1 84 ? -6.673 13.843 -9.088 1.00 98.06 84 ARG A O 1
ATOM 615 N N . ALA A 1 85 ? -7.192 15.891 -8.322 1.00 98.00 85 ALA A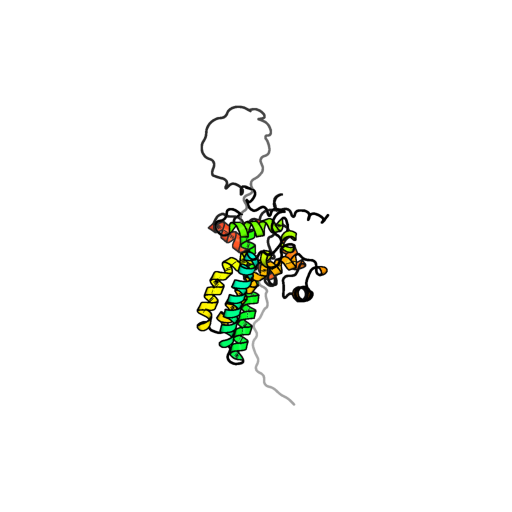 N 1
ATOM 616 C CA . ALA A 1 85 ? -5.849 16.449 -8.473 1.00 98.00 85 ALA A CA 1
ATOM 617 C C . ALA A 1 85 ? -4.817 15.689 -7.624 1.00 98.00 85 ALA A C 1
ATOM 619 O O . ALA A 1 85 ? -3.783 15.267 -8.141 1.00 98.00 85 ALA A O 1
ATOM 620 N N . TRP A 1 86 ? -5.134 15.432 -6.350 1.00 97.94 86 TRP A N 1
ATOM 621 C CA . TRP A 1 86 ? -4.250 14.689 -5.449 1.00 97.94 86 TRP A CA 1
ATOM 622 C C . TRP A 1 86 ? -4.155 13.198 -5.747 1.00 97.94 86 TRP A C 1
ATOM 624 O O . TRP A 1 86 ? -3.224 12.569 -5.267 1.00 97.94 86 TRP A O 1
ATOM 634 N N . THR A 1 87 ? -5.066 12.634 -6.535 1.00 98.38 87 THR A N 1
ATOM 635 C CA . THR A 1 87 ? -4.979 11.240 -6.986 1.00 98.38 87 THR A CA 1
ATOM 636 C C . THR A 1 87 ? -4.192 11.146 -8.291 1.00 98.38 87 THR A C 1
ATOM 638 O O . THR A 1 87 ? -3.155 10.491 -8.362 1.00 98.38 87 THR A O 1
ATOM 641 N N . PHE A 1 88 ? -4.647 11.845 -9.332 1.00 98.62 88 PHE A N 1
ATOM 642 C CA . PHE A 1 88 ? -4.092 11.697 -10.675 1.00 98.62 88 PHE A CA 1
ATOM 643 C C . PHE A 1 88 ? -2.750 12.404 -10.864 1.00 98.62 88 PHE A C 1
ATOM 645 O O . PHE A 1 88 ? -1.941 11.931 -11.656 1.00 98.62 88 PHE A O 1
ATOM 652 N N . GLY A 1 89 ? -2.472 13.488 -10.131 1.00 98.50 89 GLY A N 1
ATOM 653 C CA . GLY A 1 89 ? -1.174 14.167 -10.184 1.00 98.50 89 GLY A CA 1
ATOM 654 C C . GLY A 1 89 ? -0.019 13.233 -9.800 1.00 98.50 89 GLY A C 1
ATOM 655 O O . GLY A 1 89 ? 0.862 12.989 -10.624 1.00 98.50 89 GLY A O 1
ATOM 656 N N . PRO A 1 90 ? -0.030 12.634 -8.596 1.00 98.56 90 PRO A N 1
ATOM 657 C CA . PRO A 1 90 ? 0.991 11.668 -8.192 1.00 98.56 90 PRO A CA 1
ATOM 658 C C . PRO A 1 90 ? 1.042 10.418 -9.079 1.00 98.56 90 PRO A C 1
ATOM 660 O O . PRO A 1 90 ? 2.137 9.946 -9.380 1.00 98.56 90 PRO A O 1
ATOM 663 N N . MET A 1 91 ? -0.104 9.904 -9.552 1.00 98.62 91 MET A N 1
ATOM 664 C CA . MET A 1 91 ? -0.123 8.806 -10.534 1.00 98.62 91 MET A CA 1
ATOM 665 C C . MET A 1 91 ? 0.622 9.185 -11.820 1.00 98.62 91 MET A C 1
ATOM 667 O O . MET A 1 91 ? 1.409 8.388 -12.323 1.00 98.62 91 MET A O 1
ATOM 671 N N . ALA A 1 92 ? 0.423 10.405 -12.328 1.00 98.75 92 ALA A N 1
ATOM 672 C CA . ALA A 1 92 ? 1.126 10.895 -13.509 1.00 98.75 92 ALA A CA 1
ATOM 673 C C . ALA A 1 92 ? 2.636 11.042 -13.262 1.00 98.75 92 ALA A C 1
ATOM 675 O O . ALA A 1 92 ? 3.425 10.666 -14.124 1.00 98.75 92 ALA A O 1
ATOM 676 N N . LEU A 1 93 ? 3.051 11.515 -12.080 1.00 98.75 93 LEU A N 1
ATOM 677 C CA . LEU A 1 93 ? 4.470 11.594 -11.704 1.00 98.75 93 LEU A CA 1
ATOM 678 C C . LEU A 1 93 ? 5.130 10.206 -11.667 1.00 98.75 93 LEU A C 1
ATOM 680 O O . LEU A 1 93 ? 6.203 10.022 -12.237 1.00 98.75 93 LEU A O 1
ATOM 684 N N . MET A 1 94 ? 4.472 9.219 -11.051 1.00 98.69 94 MET A N 1
ATOM 685 C CA . MET A 1 94 ? 4.952 7.831 -11.021 1.00 98.69 94 MET A CA 1
ATOM 686 C C . MET A 1 94 ? 4.996 7.215 -12.424 1.00 98.69 94 MET A C 1
ATOM 688 O O . MET A 1 94 ? 5.975 6.562 -12.776 1.00 98.69 94 MET A O 1
ATOM 692 N N . GLY A 1 95 ? 3.975 7.466 -13.249 1.00 98.69 95 GLY A N 1
ATOM 693 C CA . GLY A 1 95 ? 3.938 7.029 -14.645 1.00 98.69 95 GLY A CA 1
ATOM 694 C C . GLY A 1 95 ? 5.057 7.643 -15.489 1.00 98.69 95 GLY A C 1
ATOM 695 O O . GLY A 1 95 ? 5.694 6.941 -16.271 1.00 98.69 95 GLY A O 1
ATOM 696 N N . ALA A 1 96 ? 5.358 8.927 -15.292 1.00 98.75 96 ALA A N 1
ATOM 697 C CA . ALA A 1 96 ? 6.478 9.590 -15.949 1.00 98.75 96 ALA A CA 1
ATOM 698 C C . ALA A 1 96 ? 7.830 9.015 -15.492 1.00 98.75 96 ALA A C 1
ATOM 700 O O . ALA A 1 96 ? 8.693 8.759 -16.328 1.00 98.75 96 ALA A O 1
ATOM 701 N N . ALA A 1 97 ? 8.001 8.743 -14.193 1.00 98.69 97 ALA A N 1
ATOM 702 C CA . ALA A 1 97 ? 9.215 8.110 -13.674 1.00 98.69 97 ALA A CA 1
ATOM 703 C C . ALA A 1 97 ? 9.419 6.703 -14.268 1.00 98.69 97 ALA A C 1
ATOM 705 O O . ALA A 1 97 ? 10.527 6.363 -14.678 1.00 98.69 97 ALA A O 1
ATOM 706 N N . LEU A 1 98 ? 8.341 5.917 -14.390 1.00 98.56 98 LEU A N 1
ATOM 707 C CA . LEU A 1 98 ? 8.352 4.618 -15.070 1.00 98.56 98 LEU A CA 1
ATOM 708 C C . LEU A 1 98 ? 8.702 4.740 -16.558 1.00 98.56 98 LEU A C 1
ATOM 710 O O . LEU A 1 98 ? 9.439 3.906 -17.077 1.00 98.56 98 LEU A O 1
ATOM 714 N N . ALA A 1 99 ? 8.213 5.774 -17.247 1.00 98.56 99 ALA A N 1
ATOM 715 C CA . ALA A 1 99 ? 8.542 6.009 -18.651 1.00 98.56 99 ALA A CA 1
ATOM 716 C C . ALA A 1 99 ? 10.035 6.317 -18.846 1.00 98.56 99 ALA A C 1
ATOM 718 O O . ALA A 1 99 ? 10.659 5.766 -19.753 1.00 98.56 99 ALA A O 1
ATOM 719 N N . VAL A 1 100 ? 10.628 7.135 -17.967 1.00 98.50 100 VAL A N 1
ATOM 720 C CA . VAL A 1 100 ? 12.079 7.388 -17.973 1.00 98.50 100 VAL A CA 1
ATOM 721 C C . VAL A 1 100 ? 12.845 6.102 -17.674 1.00 98.50 100 VAL A C 1
ATOM 723 O O . VAL A 1 100 ? 13.736 5.744 -18.439 1.00 98.50 100 VAL A O 1
ATOM 726 N N . ALA A 1 101 ? 12.455 5.343 -16.645 1.00 98.12 101 ALA A N 1
ATOM 727 C CA . ALA A 1 101 ? 13.069 4.047 -16.353 1.00 98.12 101 ALA A CA 1
ATOM 728 C C . ALA A 1 101 ? 12.990 3.080 -17.550 1.00 98.12 101 ALA A C 1
ATOM 730 O O . ALA A 1 101 ? 13.945 2.355 -17.822 1.00 98.12 101 ALA A O 1
ATOM 731 N N . GLY A 1 102 ? 11.883 3.110 -18.298 1.00 98.19 102 GLY A N 1
ATOM 732 C CA . GLY A 1 102 ? 11.688 2.352 -19.532 1.00 98.19 102 GLY A CA 1
ATOM 733 C C . GLY A 1 102 ? 12.689 2.703 -20.633 1.00 98.19 102 GLY A C 1
ATOM 734 O O . GLY A 1 102 ? 13.130 1.813 -21.352 1.00 98.19 102 GLY A O 1
ATOM 735 N N . SER A 1 103 ? 13.111 3.967 -20.730 1.00 98.19 103 SER A N 1
ATOM 736 C CA . SER A 1 103 ? 14.144 4.391 -21.688 1.00 98.19 103 SER A CA 1
ATOM 737 C C . SER A 1 103 ? 15.545 3.855 -21.372 1.00 98.19 103 SER A C 1
ATOM 739 O O . SER A 1 103 ? 16.396 3.850 -22.253 1.00 98.19 103 SER A O 1
ATOM 741 N N . HIS A 1 104 ? 15.778 3.368 -20.147 1.00 97.62 104 HIS A N 1
ATOM 742 C CA . HIS A 1 104 ? 17.030 2.718 -19.743 1.00 97.62 104 HIS A CA 1
ATOM 743 C C . HIS A 1 104 ? 17.008 1.193 -19.966 1.00 97.62 104 HIS A C 1
ATOM 745 O O . HIS A 1 104 ? 17.968 0.501 -19.621 1.00 97.62 104 HIS A O 1
ATOM 751 N N . VAL A 1 105 ? 15.896 0.632 -20.457 1.00 98.19 105 VAL A N 1
ATOM 752 C CA . VAL A 1 105 ? 15.749 -0.813 -20.663 1.00 98.19 105 VAL A CA 1
ATOM 753 C C . VAL A 1 105 ? 16.397 -1.220 -21.980 1.00 98.19 105 VAL A C 1
ATOM 755 O O . VAL A 1 105 ? 15.784 -1.141 -23.041 1.00 98.19 105 VAL A O 1
ATOM 758 N N . ASP A 1 106 ? 17.612 -1.755 -21.878 1.00 96.69 106 ASP A N 1
ATOM 759 C CA . ASP A 1 106 ? 18.352 -2.281 -23.020 1.00 96.69 106 ASP A CA 1
ATOM 760 C C . ASP A 1 106 ? 18.402 -3.816 -23.016 1.00 96.69 106 ASP A C 1
ATOM 762 O O . ASP A 1 106 ? 18.901 -4.467 -22.089 1.00 96.69 106 ASP A O 1
ATOM 766 N N . GLY A 1 107 ? 17.887 -4.408 -24.096 1.00 97.81 107 GLY A N 1
ATOM 767 C CA . GLY A 1 107 ? 17.933 -5.846 -24.354 1.00 97.81 107 GLY A CA 1
ATOM 768 C C . GLY A 1 107 ? 17.170 -6.728 -23.345 1.00 97.81 107 GLY A C 1
ATOM 769 O O . GLY A 1 107 ? 16.491 -6.246 -22.434 1.00 97.81 107 GLY A O 1
ATOM 770 N N . PRO A 1 108 ? 17.274 -8.063 -23.485 1.00 98.00 108 PRO A N 1
ATOM 771 C CA . PRO A 1 108 ? 16.550 -9.008 -22.629 1.00 98.00 108 PRO A CA 1
ATOM 772 C C . PRO A 1 108 ? 16.928 -8.919 -21.142 1.00 98.00 108 PRO A C 1
ATOM 774 O O . PRO A 1 108 ? 16.080 -9.125 -20.276 1.00 98.00 108 PRO A O 1
ATOM 777 N N . GLY A 1 109 ? 18.188 -8.591 -20.836 1.00 98.31 109 GLY A N 1
ATOM 778 C CA . GLY A 1 109 ? 18.664 -8.438 -19.458 1.00 98.31 109 GLY A CA 1
ATOM 779 C C . GLY A 1 109 ? 18.024 -7.246 -18.743 1.00 98.31 109 GLY A C 1
ATOM 780 O O . GLY A 1 109 ? 17.572 -7.385 -17.606 1.00 98.31 109 GLY A O 1
ATOM 781 N N . GLY A 1 110 ? 17.912 -6.098 -19.423 1.00 98.31 110 GLY A N 1
ATOM 782 C CA . GLY A 1 110 ? 17.186 -4.938 -18.908 1.00 98.31 110 GLY A CA 1
ATOM 783 C C . GLY A 1 110 ? 15.707 -5.250 -18.681 1.00 98.31 110 GLY A C 1
ATOM 784 O O . GLY A 1 110 ? 15.169 -4.935 -17.621 1.00 98.31 110 GLY A O 1
ATOM 785 N N . ALA A 1 111 ? 15.066 -5.940 -19.630 1.00 98.44 111 ALA A N 1
ATOM 786 C CA . ALA A 1 111 ? 13.660 -6.325 -19.512 1.00 98.44 111 ALA A CA 1
ATOM 787 C C . ALA A 1 111 ? 13.411 -7.257 -18.312 1.00 98.44 111 ALA A C 1
ATOM 789 O O . ALA A 1 111 ? 12.462 -7.051 -17.553 1.00 98.44 111 ALA A O 1
ATOM 790 N N . LEU A 1 112 ? 14.293 -8.239 -18.088 1.00 98.56 112 LEU A N 1
ATOM 791 C CA . LEU A 1 112 ? 14.227 -9.115 -16.916 1.00 98.56 112 LEU A CA 1
ATOM 792 C C . LEU A 1 112 ? 14.432 -8.334 -15.610 1.00 98.56 112 LEU A C 1
ATOM 794 O O . LEU A 1 112 ? 13.717 -8.566 -14.637 1.00 98.56 112 LEU A O 1
ATOM 798 N N . SER A 1 113 ? 15.369 -7.381 -15.597 1.00 98.50 113 SER A N 1
ATOM 799 C CA . SER A 1 113 ? 15.601 -6.501 -14.450 1.00 98.50 113 SER A CA 1
ATOM 800 C C . SER A 1 113 ? 14.348 -5.689 -14.105 1.00 98.50 113 SER A C 1
ATOM 802 O O . SER A 1 113 ? 13.893 -5.735 -12.962 1.00 98.50 113 SER A O 1
ATOM 804 N N . ALA A 1 114 ? 13.716 -5.050 -15.095 1.00 98.69 114 ALA A N 1
ATOM 805 C CA . ALA A 1 114 ? 12.467 -4.308 -14.917 1.00 98.69 114 ALA A CA 1
ATOM 806 C C . ALA A 1 114 ? 11.322 -5.204 -14.408 1.00 98.69 114 ALA A C 1
ATOM 808 O O . ALA A 1 114 ? 10.656 -4.864 -13.431 1.00 98.69 114 ALA A O 1
ATOM 809 N N . ALA A 1 115 ? 11.127 -6.382 -15.011 1.00 98.69 115 ALA A N 1
ATOM 810 C CA . ALA A 1 115 ? 10.100 -7.331 -14.581 1.00 98.69 115 ALA A CA 1
ATOM 811 C C . ALA A 1 115 ? 10.321 -7.801 -13.133 1.00 98.69 115 ALA A C 1
ATOM 813 O O . ALA A 1 115 ? 9.382 -7.835 -12.337 1.00 98.69 115 ALA A O 1
ATOM 814 N N . SER A 1 116 ? 11.572 -8.104 -12.766 1.00 98.81 116 SER A N 1
ATOM 815 C CA . SER A 1 116 ? 11.923 -8.494 -11.398 1.00 98.81 116 SER A CA 1
ATOM 816 C C . SER A 1 116 ? 11.677 -7.368 -10.390 1.00 98.81 116 SER A C 1
ATOM 818 O O . SER A 1 116 ? 11.229 -7.633 -9.278 1.00 98.81 116 SER A O 1
ATOM 820 N N . ALA A 1 117 ? 11.907 -6.113 -10.785 1.00 98.88 117 ALA A N 1
ATOM 821 C CA . ALA A 1 117 ? 11.658 -4.942 -9.957 1.00 98.88 117 ALA A CA 1
ATOM 822 C C . ALA A 1 117 ? 10.162 -4.742 -9.689 1.00 98.88 117 ALA A C 1
ATOM 824 O O . ALA A 1 117 ? 9.771 -4.511 -8.549 1.00 98.88 117 ALA A O 1
ATOM 825 N N . VAL A 1 118 ? 9.313 -4.887 -10.711 1.00 98.81 118 VAL A N 1
ATOM 826 C CA . VAL A 1 118 ? 7.851 -4.800 -10.553 1.00 98.81 118 VAL A CA 1
ATOM 827 C C . VAL A 1 118 ? 7.320 -5.947 -9.689 1.00 98.81 118 VAL A C 1
ATOM 829 O O . VAL A 1 118 ? 6.502 -5.713 -8.802 1.00 98.81 118 VAL A O 1
ATOM 832 N N . LEU A 1 119 ? 7.816 -7.174 -9.885 1.00 98.75 119 LEU A N 1
ATOM 833 C CA . LEU A 1 119 ? 7.435 -8.317 -9.052 1.00 98.75 119 LEU A CA 1
ATOM 834 C C . LEU A 1 119 ? 7.846 -8.111 -7.587 1.00 98.75 119 LEU A C 1
ATOM 836 O O . LEU A 1 119 ? 7.042 -8.333 -6.683 1.00 98.75 119 LEU A O 1
ATOM 840 N N . ALA A 1 120 ? 9.075 -7.648 -7.347 1.00 98.88 120 ALA A N 1
ATOM 841 C CA . ALA A 1 120 ? 9.548 -7.330 -6.005 1.00 98.88 120 ALA A CA 1
ATOM 842 C C . ALA A 1 120 ? 8.720 -6.205 -5.371 1.00 98.88 120 ALA A C 1
ATOM 844 O O . ALA A 1 120 ? 8.347 -6.309 -4.206 1.00 98.88 120 ALA A O 1
ATOM 845 N N . ALA A 1 121 ? 8.388 -5.159 -6.132 1.00 98.88 121 ALA A N 1
ATOM 846 C CA . ALA A 1 121 ? 7.522 -4.079 -5.676 1.00 98.88 121 ALA A CA 1
ATOM 847 C C . ALA A 1 121 ? 6.144 -4.603 -5.263 1.00 98.88 121 ALA A C 1
ATOM 849 O O . ALA A 1 121 ? 5.645 -4.230 -4.208 1.00 98.88 121 ALA A O 1
ATOM 850 N N . TYR A 1 122 ? 5.567 -5.515 -6.044 1.00 98.81 122 TYR A N 1
ATOM 851 C CA . TYR A 1 122 ? 4.293 -6.144 -5.727 1.00 98.81 122 TYR A CA 1
ATOM 852 C C . TYR A 1 122 ? 4.345 -6.963 -4.436 1.00 98.81 122 TYR A C 1
ATOM 854 O O . TYR A 1 122 ? 3.603 -6.664 -3.500 1.00 98.81 122 TYR A O 1
ATOM 862 N N . VAL A 1 123 ? 5.291 -7.899 -4.327 1.00 98.81 123 VAL A N 1
ATOM 863 C CA . VAL A 1 123 ? 5.455 -8.742 -3.131 1.00 98.81 123 VAL A CA 1
ATOM 864 C C . VAL A 1 123 ? 5.748 -7.907 -1.882 1.00 98.81 123 VAL A C 1
ATOM 866 O O . VAL A 1 123 ? 5.188 -8.171 -0.820 1.00 98.81 123 VAL A O 1
ATOM 869 N N . LEU A 1 124 ? 6.617 -6.899 -1.985 1.00 98.81 124 LEU A N 1
ATOM 870 C CA . LEU A 1 124 ? 7.000 -6.077 -0.837 1.00 98.81 124 LEU A CA 1
ATOM 871 C C . LEU A 1 124 ? 5.949 -5.025 -0.483 1.00 98.81 124 LEU A C 1
ATOM 873 O O . LEU A 1 124 ? 5.855 -4.658 0.686 1.00 98.81 124 LEU A O 1
ATOM 877 N N . SER A 1 125 ? 5.154 -4.540 -1.441 1.00 98.75 125 SER A N 1
ATOM 878 C CA . SER A 1 125 ? 4.052 -3.618 -1.142 1.00 98.75 125 SER A CA 1
ATOM 879 C C . SER A 1 125 ? 2.990 -4.294 -0.278 1.00 98.75 125 SER A C 1
ATOM 881 O O . SER A 1 125 ? 2.521 -3.685 0.679 1.00 98.75 125 SER A O 1
ATOM 883 N N . ASP A 1 126 ? 2.690 -5.572 -0.525 1.00 98.81 126 ASP A N 1
ATOM 884 C CA . ASP A 1 126 ? 1.766 -6.344 0.305 1.00 98.81 126 ASP A CA 1
ATOM 885 C C . ASP A 1 126 ? 2.271 -6.453 1.755 1.00 98.81 126 ASP A C 1
ATOM 887 O O . ASP A 1 126 ? 1.565 -6.058 2.686 1.00 98.81 126 ASP A O 1
ATOM 891 N N . LEU A 1 127 ? 3.537 -6.847 1.947 1.00 98.75 127 LEU A N 1
ATOM 892 C CA . LEU A 1 127 ? 4.192 -6.859 3.263 1.00 98.75 127 LEU A CA 1
ATOM 893 C C . LEU A 1 127 ? 4.155 -5.480 3.938 1.00 98.75 127 LEU A C 1
ATOM 895 O O . LEU A 1 127 ? 3.792 -5.364 5.108 1.00 98.75 127 LEU A O 1
ATOM 899 N N . GLY A 1 128 ? 4.512 -4.430 3.194 1.00 98.50 128 GLY A N 1
ATOM 900 C CA . GLY A 1 128 ? 4.534 -3.055 3.686 1.00 98.50 128 GLY A CA 1
ATOM 901 C C . GLY A 1 128 ? 3.162 -2.582 4.164 1.00 98.50 128 GLY A C 1
ATOM 902 O O . GLY A 1 128 ? 3.069 -1.971 5.230 1.00 98.50 128 GLY A O 1
ATOM 903 N N . THR A 1 129 ? 2.092 -2.918 3.432 1.00 98.56 129 THR A N 1
ATOM 904 C CA . THR A 1 129 ? 0.725 -2.615 3.879 1.00 98.56 129 THR A CA 1
ATOM 905 C C . THR A 1 129 ? 0.365 -3.351 5.159 1.00 98.56 129 THR A C 1
ATOM 907 O O . THR A 1 129 ? -0.245 -2.741 6.026 1.00 98.56 129 THR A O 1
ATOM 910 N N . GLY A 1 130 ? 0.808 -4.601 5.335 1.00 98.50 130 GLY A N 1
ATOM 911 C CA . GLY A 1 130 ? 0.574 -5.353 6.569 1.00 98.50 130 GLY A CA 1
ATOM 912 C C . GLY A 1 130 ? 1.223 -4.711 7.790 1.00 98.50 130 GLY A C 1
ATOM 913 O O . GLY A 1 130 ? 0.570 -4.537 8.813 1.00 98.50 130 GLY A O 1
ATOM 914 N N . VAL A 1 131 ? 2.488 -4.298 7.674 1.00 98.56 131 VAL A N 1
ATOM 915 C CA . VAL A 1 131 ? 3.197 -3.612 8.768 1.00 98.56 131 VAL A CA 1
ATOM 916 C C . VAL A 1 131 ? 2.535 -2.279 9.106 1.00 98.56 131 VAL A C 1
ATOM 918 O O . VAL A 1 131 ? 2.325 -1.977 10.281 1.00 98.56 131 VAL A O 1
ATOM 921 N N . TYR A 1 132 ? 2.185 -1.487 8.090 1.00 98.00 132 TYR A N 1
ATOM 922 C CA . TYR A 1 132 ? 1.519 -0.207 8.309 1.00 98.00 132 TYR A CA 1
ATOM 923 C C . TYR A 1 132 ? 0.137 -0.395 8.947 1.00 98.00 132 TYR A C 1
ATOM 925 O O . TYR A 1 132 ? -0.152 0.241 9.958 1.00 98.00 132 TYR A O 1
ATOM 933 N N . HIS A 1 133 ? -0.679 -1.306 8.417 1.00 98.31 133 HIS A N 1
ATOM 934 C CA . HIS A 1 133 ? -2.029 -1.591 8.902 1.00 98.31 133 HIS A CA 1
ATOM 935 C C . HIS A 1 133 ? -2.019 -2.095 10.351 1.00 98.31 133 HIS A C 1
ATOM 937 O O . HIS A 1 133 ? -2.684 -1.502 11.197 1.00 98.31 133 HIS A O 1
ATOM 943 N N . TRP A 1 134 ? -1.159 -3.069 10.680 1.00 98.56 134 TRP A N 1
ATOM 944 C CA . TRP A 1 134 ? -0.939 -3.495 12.067 1.00 98.56 134 TRP A CA 1
ATOM 945 C C . TRP A 1 134 ? -0.603 -2.312 12.981 1.00 98.56 134 TRP A C 1
ATOM 947 O O . TRP A 1 134 ? -1.138 -2.217 14.086 1.00 98.56 134 TRP A O 1
ATOM 957 N N . SER A 1 135 ? 0.260 -1.396 12.530 1.00 97.94 135 SER A N 1
ATOM 958 C CA . SER A 1 135 ? 0.691 -0.271 13.360 1.00 97.94 135 SER A CA 1
ATOM 959 C C . SER A 1 135 ? -0.439 0.718 13.669 1.00 97.94 135 SER A C 1
ATOM 961 O O . SER A 1 135 ? -0.585 1.126 14.821 1.00 97.94 135 SER A O 1
ATOM 963 N N . VAL A 1 136 ? -1.255 1.085 12.674 1.00 96.38 136 VAL A N 1
ATOM 964 C CA . VAL A 1 136 ? -2.310 2.102 12.836 1.00 96.38 136 VAL A CA 1
ATOM 965 C C . VAL A 1 136 ? -3.544 1.566 13.559 1.00 96.38 136 VAL A C 1
ATOM 967 O O . VAL A 1 136 ? -4.210 2.321 14.269 1.00 96.38 136 VAL A O 1
ATOM 970 N N . ASP A 1 137 ? -3.808 0.266 13.465 1.00 95.94 137 ASP A N 1
ATOM 971 C CA . ASP A 1 137 ? -4.866 -0.378 14.244 1.00 95.94 137 ASP A CA 1
ATOM 972 C C . ASP A 1 137 ? -4.492 -0.435 15.730 1.00 95.94 137 ASP A C 1
ATOM 974 O O . ASP A 1 137 ? -5.295 -0.136 16.620 1.00 95.94 137 ASP A O 1
ATOM 978 N N . ASN A 1 138 ? -3.232 -0.761 16.022 1.00 96.69 138 ASN A N 1
ATOM 979 C CA . ASN A 1 138 ? -2.816 -1.079 17.382 1.00 96.69 138 ASN A CA 1
ATOM 980 C C . ASN A 1 138 ? -2.319 0.107 18.204 1.00 96.69 138 ASN A C 1
ATOM 982 O O . ASN A 1 138 ? -2.420 0.044 19.429 1.00 96.69 138 ASN A O 1
ATOM 986 N N . TYR A 1 139 ? -1.823 1.178 17.579 1.00 96.50 139 TYR A N 1
ATOM 987 C CA . TYR A 1 139 ? -1.136 2.259 18.292 1.00 96.50 139 TYR A CA 1
ATOM 988 C C . TYR A 1 139 ? -1.629 3.651 17.903 1.00 96.50 139 TYR A C 1
ATOM 990 O O . TYR A 1 139 ? -2.080 3.885 16.785 1.00 96.50 139 TYR A O 1
ATOM 998 N N . GLY A 1 140 ? -1.528 4.588 18.852 1.00 94.81 140 GLY A N 1
ATOM 999 C CA . GLY A 1 140 ? -1.978 5.972 18.679 1.00 94.81 140 GLY A CA 1
ATOM 1000 C C . GLY A 1 140 ? -3.491 6.097 18.500 1.00 94.81 140 GLY A C 1
ATOM 1001 O O . GLY A 1 140 ? -4.216 5.111 18.482 1.00 94.81 140 GLY A O 1
ATOM 1002 N N . ASP A 1 141 ? -3.987 7.316 18.374 1.00 92.88 141 ASP A N 1
ATOM 1003 C CA . ASP A 1 141 ? -5.409 7.633 18.220 1.00 92.88 141 ASP A CA 1
ATOM 1004 C C . ASP A 1 141 ? -5.606 8.877 17.333 1.00 92.88 141 ASP A C 1
ATOM 1006 O O . ASP A 1 141 ? -4.655 9.419 16.762 1.00 92.88 141 ASP A O 1
ATOM 1010 N N . GLY A 1 142 ? -6.843 9.377 17.253 1.00 91.25 142 GLY A N 1
ATOM 1011 C CA . GLY A 1 142 ? -7.199 10.579 16.491 1.00 91.25 142 GLY A CA 1
ATOM 1012 C C . GLY A 1 142 ? -6.434 11.862 16.849 1.00 91.25 142 GLY A C 1
ATOM 1013 O O . GLY A 1 142 ? -6.447 12.809 16.059 1.00 91.25 142 GLY A O 1
ATOM 1014 N N . SER A 1 143 ? -5.774 11.908 18.008 1.00 94.06 143 SER A N 1
ATOM 1015 C CA . SER A 1 143 ? -4.956 13.030 18.478 1.00 94.06 143 SER A CA 1
ATOM 1016 C C . SER A 1 143 ? -3.469 12.895 18.129 1.00 94.06 143 SER A C 1
ATOM 1018 O O . SER A 1 143 ? -2.707 13.845 18.315 1.00 94.06 143 SER A O 1
ATOM 1020 N N . THR A 1 144 ? -3.047 11.750 17.580 1.00 94.69 144 THR A N 1
ATOM 1021 C CA . THR A 1 144 ? -1.640 11.498 17.239 1.00 94.69 144 THR A CA 1
ATOM 1022 C C . THR A 1 144 ? -1.131 12.520 16.215 1.00 94.69 144 THR A C 1
ATOM 1024 O O . THR A 1 144 ? -1.759 12.703 15.165 1.00 94.69 144 THR A O 1
ATOM 1027 N N . PRO A 1 145 ? 0.013 13.188 16.462 1.00 93.25 145 PRO A N 1
ATOM 1028 C CA . PRO A 1 145 ? 0.568 14.151 15.519 1.00 93.25 145 PRO A CA 1
ATOM 1029 C C . PRO A 1 145 ? 0.829 13.513 14.155 1.00 93.25 145 PRO A C 1
ATOM 1031 O O . PRO A 1 145 ? 1.341 12.399 14.078 1.00 93.25 145 PRO A O 1
ATOM 1034 N N . VAL A 1 146 ? 0.509 14.239 13.081 1.00 88.88 146 VAL A N 1
ATOM 1035 C CA . VAL A 1 146 ? 0.677 13.826 11.671 1.00 88.88 146 VAL A CA 1
ATOM 1036 C C . VAL A 1 146 ? -0.237 12.666 11.239 1.00 88.88 146 VAL A C 1
ATOM 1038 O O . VAL A 1 146 ? -0.923 12.789 10.225 1.00 88.88 146 VAL A O 1
ATOM 1041 N N . PHE A 1 147 ? -0.296 11.575 12.005 1.00 90.75 147 PHE A N 1
ATOM 1042 C CA . PHE A 1 147 ? -0.974 10.324 11.646 1.00 90.75 147 PHE A CA 1
ATOM 1043 C C . PHE A 1 147 ? -2.378 10.165 12.234 1.00 90.75 147 PHE A C 1
ATOM 1045 O O . PHE A 1 147 ? -3.108 9.277 11.802 1.00 90.75 147 PHE A O 1
ATOM 1052 N N . GLY A 1 148 ? -2.805 11.018 13.170 1.00 92.69 148 GLY A N 1
ATOM 1053 C CA . GLY A 1 148 ? -4.038 10.803 13.936 1.00 92.69 148 GLY A CA 1
ATOM 1054 C C . GLY A 1 148 ? -5.288 10.643 13.076 1.00 92.69 148 GLY A C 1
ATOM 1055 O O . GLY A 1 148 ? -6.131 9.799 13.355 1.00 92.69 148 GLY A O 1
ATOM 1056 N N . ARG A 1 149 ? -5.381 11.364 11.955 1.00 89.94 149 ARG A N 1
ATOM 1057 C CA . ARG A 1 149 ? -6.501 11.192 11.021 1.00 89.94 149 ARG A CA 1
ATOM 1058 C C . ARG A 1 149 ? -6.501 9.831 10.314 1.00 89.94 149 ARG A C 1
ATOM 1060 O O . ARG A 1 149 ? -7.571 9.283 10.085 1.00 89.94 149 ARG A O 1
ATOM 1067 N N . GLN A 1 150 ? -5.332 9.300 9.958 1.00 91.50 150 GLN A N 1
ATOM 1068 C CA . GLN A 1 150 ? -5.213 7.976 9.329 1.00 91.50 150 GLN A CA 1
ATOM 1069 C C . GLN A 1 150 ? -5.525 6.885 10.349 1.00 91.50 150 GLN A C 1
ATOM 1071 O O . GLN A 1 150 ? -6.339 6.014 10.077 1.00 91.50 150 GLN A O 1
ATOM 1076 N N . ILE A 1 151 ? -4.956 7.011 11.547 1.00 93.94 151 ILE A N 1
ATOM 1077 C CA . ILE A 1 151 ? -5.205 6.117 12.674 1.00 93.94 151 ILE A CA 1
ATOM 1078 C C . ILE A 1 151 ? -6.704 6.059 12.987 1.00 93.94 151 ILE A C 1
ATOM 1080 O O . ILE A 1 151 ? -7.287 4.984 12.959 1.00 93.94 151 ILE A O 1
ATOM 1084 N N . ALA A 1 152 ? -7.365 7.206 13.173 1.00 91.25 152 ALA A N 1
ATOM 1085 C CA . ALA A 1 152 ? -8.807 7.248 13.420 1.00 91.25 152 ALA A CA 1
ATOM 1086 C C . ALA A 1 152 ? -9.637 6.642 12.273 1.00 91.25 152 ALA A C 1
ATOM 1088 O O . ALA A 1 152 ? -10.656 6.009 12.534 1.00 91.25 152 ALA A O 1
ATOM 1089 N N . ALA A 1 153 ? -9.214 6.813 11.016 1.00 90.25 153 ALA A N 1
ATOM 1090 C CA . ALA A 1 153 ? -9.918 6.252 9.864 1.00 90.25 153 ALA A CA 1
ATOM 1091 C C . ALA A 1 153 ? -9.813 4.718 9.795 1.00 90.25 153 ALA A C 1
ATOM 1093 O O . ALA A 1 153 ? -10.824 4.063 9.564 1.00 90.25 153 ALA A O 1
ATOM 1094 N N . PHE A 1 154 ? -8.622 4.151 10.011 1.00 92.75 154 PHE A N 1
ATOM 1095 C CA . PHE A 1 154 ? -8.416 2.697 10.053 1.00 92.75 154 PHE A CA 1
ATOM 1096 C C . PHE A 1 154 ? -9.161 2.061 11.229 1.00 92.75 154 PHE A C 1
ATOM 1098 O O . PHE A 1 154 ? -9.916 1.112 11.061 1.00 92.75 154 PHE A O 1
ATOM 1105 N N . GLN A 1 155 ? -9.048 2.679 12.397 1.00 92.38 155 GLN A N 1
ATOM 1106 C CA . GLN A 1 155 ? -9.710 2.232 13.614 1.00 92.38 155 GLN A CA 1
ATOM 1107 C C . GLN A 1 155 ? -11.242 2.296 13.517 1.00 92.38 155 GLN A C 1
ATOM 1109 O O . GLN A 1 155 ? -11.940 1.323 13.791 1.00 92.38 155 GLN A O 1
ATOM 1114 N N . GLY A 1 156 ? -11.788 3.426 13.061 1.00 90.12 156 GLY A N 1
ATOM 1115 C CA . GLY A 1 156 ? -13.231 3.587 12.869 1.00 90.12 156 GLY A CA 1
ATOM 1116 C C . GLY A 1 156 ? -13.806 2.702 11.758 1.00 90.12 156 GLY A C 1
ATOM 1117 O O . GLY A 1 156 ? -15.009 2.439 11.744 1.00 90.12 156 GLY A O 1
ATOM 1118 N N . HIS A 1 157 ? -12.969 2.216 10.838 1.00 92.88 157 HIS A N 1
ATOM 1119 C CA . HIS A 1 157 ? -13.392 1.311 9.771 1.00 92.88 157 HIS A CA 1
ATOM 1120 C C . HIS A 1 157 ? -13.799 -0.072 10.293 1.00 92.88 157 HIS A C 1
ATOM 1122 O O . HIS A 1 157 ? -14.736 -0.648 9.752 1.00 92.88 157 HIS A O 1
ATOM 1128 N N . HIS A 1 158 ? -13.196 -0.580 11.374 1.00 92.62 158 HIS A N 1
ATOM 1129 C CA . HIS A 1 158 ? -13.651 -1.830 12.010 1.00 92.62 158 HIS A CA 1
ATOM 1130 C C . HIS A 1 158 ? -15.074 -1.723 12.576 1.00 92.62 158 HIS A C 1
ATOM 1132 O O . HIS A 1 158 ? -15.799 -2.711 12.629 1.00 92.62 158 HIS A O 1
ATOM 1138 N N . VAL A 1 159 ? -15.501 -0.511 12.943 1.00 89.06 159 VAL A N 1
ATOM 1139 C CA . VAL A 1 159 ? -16.862 -0.233 13.425 1.00 89.06 159 VAL A CA 1
ATOM 1140 C C . VAL A 1 159 ? -17.850 -0.141 12.265 1.00 89.06 159 VAL A C 1
ATOM 1142 O O . VAL A 1 159 ? -18.961 -0.655 12.348 1.00 89.06 159 VAL A O 1
ATOM 1145 N N . ARG A 1 160 ? -17.468 0.525 11.168 1.00 89.12 160 ARG A N 1
ATOM 1146 C CA . ARG A 1 160 ? -18.355 0.790 10.020 1.00 89.12 160 ARG A CA 1
ATOM 1147 C C . ARG A 1 160 ? -17.715 0.384 8.686 1.00 89.12 160 ARG A C 1
ATOM 1149 O O . ARG A 1 160 ? -17.504 1.250 7.822 1.00 89.12 160 ARG A O 1
ATOM 1156 N N . PRO A 1 161 ? -17.463 -0.919 8.460 1.00 90.62 161 PRO A N 1
ATOM 1157 C CA . PRO A 1 161 ? -16.659 -1.397 7.335 1.00 90.62 161 PRO A CA 1
ATOM 1158 C C . PRO A 1 161 ? -17.274 -1.115 5.962 1.00 90.62 161 PRO A C 1
ATOM 1160 O O . PRO A 1 161 ? -16.567 -1.013 4.964 1.00 90.62 161 PRO A O 1
ATOM 1163 N N . TRP A 1 162 ? -18.594 -0.926 5.865 1.00 87.31 162 TRP A N 1
ATOM 1164 C CA . TRP A 1 162 ? -19.249 -0.617 4.588 1.00 87.31 162 TRP A CA 1
ATOM 1165 C C . TRP A 1 162 ? -18.969 0.801 4.083 1.00 87.31 162 TRP A C 1
ATOM 1167 O O . TRP A 1 162 ? -19.142 1.050 2.891 1.00 87.31 162 TRP A O 1
ATOM 1177 N N . THR A 1 163 ? -18.550 1.737 4.938 1.00 88.19 163 THR A N 1
ATOM 1178 C CA . THR A 1 163 ? -18.369 3.149 4.550 1.00 88.19 163 THR A CA 1
ATOM 1179 C C . THR A 1 163 ? -17.287 3.318 3.483 1.00 88.19 163 THR A C 1
ATOM 1181 O O . THR A 1 163 ? -17.447 4.121 2.564 1.00 88.19 163 THR A O 1
ATOM 1184 N N . ILE A 1 164 ? -16.231 2.496 3.517 1.00 91.94 164 ILE A N 1
ATOM 1185 C CA . ILE A 1 164 ? -15.165 2.522 2.506 1.00 91.94 164 ILE A CA 1
ATOM 1186 C C . ILE A 1 164 ? -15.683 2.190 1.095 1.00 91.94 164 ILE A C 1
ATOM 1188 O O . ILE A 1 164 ? -15.189 2.729 0.109 1.00 91.94 164 ILE A O 1
ATOM 1192 N N . THR A 1 165 ? -16.720 1.349 0.991 1.00 93.00 165 THR A N 1
ATOM 1193 C CA . THR A 1 165 ? -17.304 0.917 -0.294 1.00 93.00 165 THR A CA 1
ATOM 1194 C C . THR A 1 165 ? -18.179 1.980 -0.954 1.00 93.00 165 THR A C 1
ATOM 1196 O O . THR A 1 165 ? -18.521 1.856 -2.127 1.00 93.00 165 THR A O 1
ATOM 1199 N N . GLN A 1 166 ? -18.553 3.020 -0.207 1.00 89.69 166 GLN A N 1
ATOM 1200 C CA . GLN A 1 166 ? -19.459 4.072 -0.668 1.00 89.69 166 GLN A CA 1
ATOM 1201 C C . GLN A 1 166 ? -18.720 5.276 -1.254 1.00 89.69 166 GLN A C 1
ATOM 1203 O O . GLN A 1 166 ? -19.326 6.094 -1.944 1.00 89.69 166 GLN A O 1
ATOM 1208 N N . ARG A 1 167 ? -17.415 5.398 -0.988 1.00 90.81 167 ARG A N 1
ATOM 1209 C CA . ARG A 1 167 ? -16.588 6.489 -1.501 1.00 90.81 167 ARG A CA 1
ATOM 1210 C C . ARG A 1 167 ? -16.277 6.261 -2.975 1.00 90.81 167 ARG A C 1
ATOM 1212 O O . ARG A 1 167 ? -15.821 5.190 -3.372 1.00 90.81 167 ARG A O 1
ATOM 1219 N N . GLU A 1 168 ? -16.428 7.300 -3.786 1.00 94.69 168 GLU A N 1
ATOM 1220 C CA . GLU A 1 168 ? -15.864 7.300 -5.132 1.00 94.69 168 GLU A CA 1
ATOM 1221 C C . GLU A 1 168 ? -14.334 7.140 -5.093 1.00 94.69 168 GLU A C 1
ATOM 1223 O O . GLU A 1 168 ? -13.673 7.570 -4.147 1.00 94.69 168 GLU A O 1
ATOM 1228 N N . PHE A 1 169 ? -13.762 6.588 -6.168 1.00 96.44 169 PHE A N 1
ATOM 1229 C CA . PHE A 1 169 ? -12.342 6.231 -6.268 1.00 96.44 169 PHE A CA 1
ATOM 1230 C C . PHE A 1 169 ? -11.380 7.295 -5.714 1.00 96.44 169 PHE A C 1
ATOM 1232 O O . PHE A 1 169 ? -10.627 7.014 -4.785 1.00 96.44 169 PHE A O 1
ATOM 1239 N N . CYS A 1 170 ? -11.413 8.533 -6.225 1.00 97.56 170 CYS A N 1
ATOM 1240 C CA . CYS A 1 170 ? -10.473 9.566 -5.778 1.00 97.56 170 CYS A CA 1
ATOM 1241 C C . CYS A 1 170 ? -10.736 9.994 -4.330 1.00 97.56 170 CYS A C 1
ATOM 1243 O O . CYS A 1 170 ? -9.794 10.301 -3.607 1.00 97.56 170 CYS A O 1
ATOM 1245 N N . ASN A 1 171 ? -11.991 9.997 -3.876 1.00 94.12 171 ASN A N 1
ATOM 1246 C CA . ASN A 1 171 ? -12.304 10.238 -2.469 1.00 94.12 171 ASN A CA 1
ATOM 1247 C C . ASN A 1 171 ? -11.671 9.166 -1.567 1.00 94.12 171 ASN A C 1
ATOM 1249 O O . ASN A 1 171 ? -11.030 9.502 -0.577 1.00 94.12 171 ASN A O 1
ATOM 1253 N N . ASN A 1 172 ? -11.744 7.898 -1.966 1.00 94.88 172 ASN A N 1
ATOM 1254 C CA . ASN A 1 172 ? -11.154 6.795 -1.217 1.00 94.88 172 ASN A CA 1
ATOM 1255 C C . ASN A 1 172 ? -9.615 6.883 -1.132 1.00 94.88 172 ASN A C 1
ATOM 1257 O O . ASN A 1 172 ? -9.036 6.693 -0.065 1.00 94.88 172 ASN A O 1
ATOM 1261 N N . VAL A 1 173 ? -8.935 7.203 -2.241 1.00 96.62 173 VAL A N 1
ATOM 1262 C CA . VAL A 1 173 ? -7.468 7.044 -2.320 1.00 96.62 173 VAL A CA 1
ATOM 1263 C C . VAL A 1 173 ? -6.654 8.328 -2.111 1.00 96.62 173 VAL A C 1
ATOM 1265 O O . VAL A 1 173 ? -5.477 8.247 -1.749 1.00 96.62 173 VAL A O 1
ATOM 1268 N N . HIS A 1 174 ? -7.229 9.525 -2.301 1.00 95.94 174 HIS A N 1
ATOM 1269 C CA . HIS A 1 174 ? -6.449 10.776 -2.303 1.00 95.94 174 HIS A CA 1
ATOM 1270 C C . HIS A 1 174 ? -5.682 11.040 -1.001 1.00 95.94 174 HIS A C 1
ATOM 1272 O O . HIS A 1 174 ? -4.656 11.710 -1.033 1.00 95.94 174 HIS A O 1
ATOM 1278 N N . GLN A 1 175 ? -6.151 10.531 0.143 1.00 92.75 175 GLN A N 1
ATOM 1279 C CA . GLN A 1 175 ? -5.470 10.724 1.427 1.00 92.75 175 GLN A CA 1
ATOM 1280 C C . GLN A 1 175 ? -4.110 10.033 1.494 1.00 92.75 175 GLN A C 1
ATOM 1282 O O . GLN A 1 175 ? -3.214 10.538 2.164 1.00 92.75 175 GLN A O 1
ATOM 1287 N N . VAL A 1 176 ? -3.940 8.926 0.768 1.00 94.88 176 VAL A N 1
ATOM 1288 C CA . VAL A 1 176 ? -2.652 8.231 0.655 1.00 94.88 176 VAL A CA 1
ATOM 1289 C C . VAL A 1 176 ? -1.840 8.794 -0.513 1.00 94.88 176 VAL A C 1
ATOM 1291 O O . VAL A 1 176 ? -0.637 9.005 -0.381 1.00 94.88 176 VAL A O 1
ATOM 1294 N N . PHE A 1 177 ? -2.489 9.155 -1.627 1.00 97.88 177 PHE A N 1
ATOM 1295 C CA . PHE A 1 177 ? -1.783 9.754 -2.766 1.00 97.88 177 PHE A CA 1
ATOM 1296 C C . PHE A 1 177 ? -1.250 11.175 -2.498 1.00 97.88 177 PHE A C 1
ATOM 1298 O O . PHE A 1 177 ? -0.183 11.528 -2.998 1.00 97.88 177 PHE A O 1
ATOM 1305 N N . LYS A 1 178 ? -1.933 11.992 -1.685 1.00 96.75 178 LYS A N 1
ATOM 1306 C CA . LYS A 1 178 ? -1.510 13.365 -1.354 1.00 96.75 178 LYS A CA 1
ATOM 1307 C C . LYS A 1 178 ? -0.098 13.427 -0.752 1.00 96.75 178 LYS A C 1
ATOM 1309 O O . LYS A 1 178 ? 0.736 14.130 -1.320 1.00 96.75 178 LYS A O 1
ATOM 1314 N N . PRO A 1 179 ? 0.232 12.701 0.335 1.00 95.38 179 PRO A N 1
ATOM 1315 C CA . PRO A 1 179 ? 1.609 12.641 0.821 1.00 95.38 179 PRO A CA 1
ATOM 1316 C C . PRO A 1 179 ? 2.545 11.887 -0.137 1.00 95.38 179 PRO A C 1
ATOM 1318 O O . PRO A 1 179 ? 3.730 12.206 -0.180 1.00 95.38 179 PRO A O 1
ATOM 1321 N N . ALA A 1 180 ? 2.045 10.949 -0.952 1.00 97.56 180 ALA A N 1
ATOM 1322 C CA . ALA A 1 180 ? 2.850 10.255 -1.961 1.00 97.56 180 ALA A CA 1
ATOM 1323 C C . ALA A 1 180 ? 3.320 11.164 -3.116 1.00 97.56 180 ALA A C 1
ATOM 1325 O O . ALA A 1 180 ? 4.273 10.820 -3.814 1.00 97.56 180 ALA A O 1
ATOM 1326 N N . ALA A 1 181 ? 2.713 12.342 -3.297 1.00 98.06 181 ALA A N 1
ATOM 1327 C CA . ALA A 1 181 ? 3.123 13.322 -4.303 1.00 98.06 181 ALA A CA 1
ATOM 1328 C C . ALA A 1 181 ? 4.601 13.729 -4.171 1.00 98.06 181 ALA A C 1
ATOM 1330 O O . ALA A 1 181 ? 5.301 13.860 -5.174 1.00 98.06 181 ALA A O 1
ATOM 1331 N N . TYR A 1 182 ? 5.086 13.900 -2.937 1.00 97.50 182 TYR A N 1
ATOM 1332 C CA . TYR A 1 182 ? 6.457 14.332 -2.661 1.00 97.50 182 TYR A CA 1
ATOM 1333 C C . TYR A 1 182 ? 7.507 13.283 -3.063 1.00 97.50 182 TYR A C 1
ATOM 1335 O O . TYR A 1 182 ? 8.376 13.611 -3.876 1.00 97.50 182 TYR A O 1
ATOM 1343 N N . PRO A 1 183 ? 7.448 12.022 -2.578 1.00 98.06 183 PRO A N 1
ATOM 1344 C CA . PRO A 1 183 ? 8.365 10.993 -3.046 1.00 98.06 183 PRO A CA 1
ATOM 1345 C C . PRO A 1 183 ? 8.178 10.690 -4.537 1.00 98.06 183 PRO A C 1
ATOM 1347 O O . PRO A 1 183 ? 9.180 10.473 -5.206 1.00 98.06 183 PRO A O 1
ATOM 1350 N N . ALA A 1 184 ? 6.962 10.758 -5.098 1.00 98.38 184 ALA A N 1
ATOM 1351 C CA . ALA A 1 184 ? 6.755 10.591 -6.541 1.00 98.38 184 ALA A CA 1
ATOM 1352 C C . ALA A 1 184 ? 7.482 11.670 -7.369 1.00 98.38 184 ALA A C 1
ATOM 1354 O O . ALA A 1 184 ? 8.121 11.355 -8.373 1.00 98.38 184 ALA A O 1
ATOM 1355 N N . GLY A 1 185 ? 7.446 12.932 -6.927 1.00 98.44 185 GLY A N 1
ATOM 1356 C CA . GLY A 1 185 ? 8.221 14.014 -7.536 1.00 98.44 185 GLY A CA 1
ATOM 1357 C C . GLY A 1 185 ? 9.729 13.773 -7.434 1.00 98.44 185 GLY A C 1
ATOM 1358 O O . GLY A 1 185 ? 10.439 13.901 -8.428 1.00 98.44 185 GLY A O 1
ATOM 1359 N N . GLY A 1 186 ? 10.214 13.346 -6.264 1.00 98.25 186 GLY A N 1
ATOM 1360 C CA . GLY A 1 186 ? 11.618 12.967 -6.071 1.00 98.25 186 GLY A CA 1
ATOM 1361 C C . GLY A 1 186 ? 12.055 11.806 -6.971 1.00 98.25 186 GLY A C 1
ATOM 1362 O O . GLY A 1 186 ? 13.114 11.875 -7.589 1.00 98.25 186 GLY A O 1
ATOM 1363 N N . MET A 1 187 ? 11.222 10.770 -7.107 1.00 97.88 187 MET A N 1
ATOM 1364 C CA . MET A 1 187 ? 11.467 9.637 -8.005 1.00 97.88 187 MET A CA 1
ATOM 1365 C C . MET A 1 187 ? 11.567 10.089 -9.461 1.00 97.88 187 MET A C 1
ATOM 1367 O O . MET A 1 187 ? 12.488 9.669 -10.151 1.00 97.88 187 MET A O 1
ATOM 1371 N N . LEU A 1 188 ? 10.672 10.970 -9.922 1.00 98.38 188 LEU A N 1
ATOM 1372 C CA . LEU A 1 188 ? 10.746 11.521 -11.274 1.00 98.38 188 LEU A CA 1
ATOM 1373 C C . LEU A 1 188 ? 12.030 12.334 -11.480 1.00 98.38 188 LEU A C 1
ATOM 1375 O O . LEU A 1 188 ? 12.726 12.118 -12.469 1.00 98.38 188 LEU A O 1
ATOM 1379 N N . LEU A 1 189 ? 12.381 13.214 -10.540 1.00 98.44 189 LEU A N 1
ATOM 1380 C CA . LEU A 1 189 ? 13.600 14.027 -10.616 1.00 98.44 189 LEU A CA 1
ATOM 1381 C C . LEU A 1 189 ? 14.873 13.174 -10.668 1.00 98.44 189 LEU A C 1
ATOM 1383 O O . LEU A 1 189 ? 15.809 13.507 -11.390 1.00 98.44 189 LEU A O 1
ATOM 1387 N N . LEU A 1 190 ? 14.907 12.074 -9.914 1.00 97.88 190 LEU A N 1
ATOM 1388 C CA . LEU A 1 190 ? 16.052 11.166 -9.862 1.00 97.88 190 LEU A CA 1
ATOM 1389 C C . LE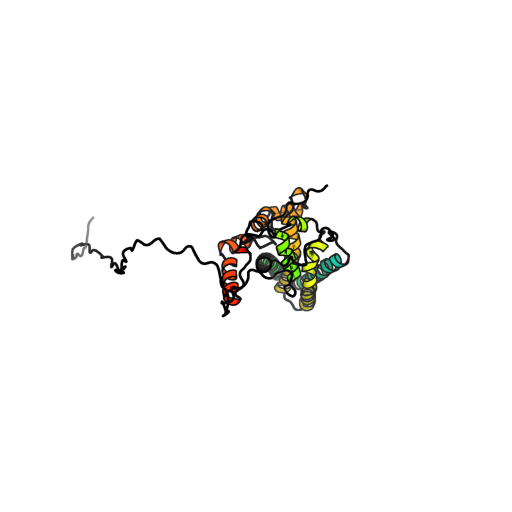U A 1 190 ? 16.024 10.103 -10.968 1.00 97.88 190 LEU A C 1
ATOM 1391 O O . LEU A 1 190 ? 17.057 9.496 -11.239 1.00 97.88 190 LEU A O 1
ATOM 1395 N N . SER A 1 191 ? 14.887 9.884 -11.634 1.00 96.94 191 SER A N 1
ATOM 1396 C CA . SER A 1 191 ? 14.725 8.818 -12.632 1.00 96.94 191 SER A CA 1
ATOM 1397 C C . SER A 1 191 ? 15.788 8.794 -13.743 1.00 96.94 191 SER A C 1
ATOM 1399 O O . SER A 1 191 ? 16.204 7.685 -14.074 1.00 96.94 191 SER A O 1
ATOM 1401 N N . PRO A 1 192 ? 16.334 9.925 -14.251 1.00 97.25 192 PRO A N 1
ATOM 1402 C CA . PRO A 1 192 ? 17.387 9.892 -15.273 1.00 97.25 192 PRO A CA 1
ATOM 1403 C C . PRO A 1 192 ? 18.722 9.305 -14.792 1.00 97.25 192 PRO A C 1
ATOM 1405 O O . PRO A 1 192 ? 19.543 8.910 -15.611 1.00 97.25 192 PRO A O 1
ATOM 1408 N N . VAL A 1 193 ? 18.963 9.260 -13.477 1.00 97.44 193 VAL A N 1
ATOM 1409 C CA . VAL A 1 193 ? 20.203 8.717 -12.889 1.00 97.44 193 VAL A CA 1
ATOM 1410 C C . VAL A 1 193 ? 19.987 7.387 -12.166 1.00 97.44 193 VAL A C 1
ATOM 1412 O O . VAL A 1 193 ? 20.946 6.775 -11.696 1.00 97.44 193 VAL A O 1
ATOM 1415 N N . LEU A 1 194 ? 18.740 6.919 -12.067 1.00 96.75 194 LEU A N 1
ATOM 1416 C CA . LEU A 1 194 ? 18.427 5.606 -11.517 1.00 96.75 194 LEU A CA 1
ATOM 1417 C C . LEU A 1 194 ? 18.635 4.522 -12.581 1.00 96.75 194 LEU A C 1
ATOM 1419 O O . LEU A 1 194 ? 18.175 4.630 -13.718 1.00 96.75 194 LEU A O 1
ATOM 1423 N N . GLY A 1 195 ? 19.284 3.427 -12.181 1.00 97.00 195 GLY A N 1
ATOM 1424 C CA . GLY A 1 195 ? 19.310 2.210 -12.991 1.00 97.00 195 GLY A CA 1
ATOM 1425 C C . GLY A 1 195 ? 17.909 1.608 -13.161 1.00 97.00 195 GLY A C 1
ATOM 1426 O O . GLY A 1 195 ? 16.993 1.914 -12.395 1.00 97.00 195 GLY A O 1
ATOM 1427 N N . VAL A 1 196 ? 17.759 0.699 -14.130 1.00 98.25 196 VAL A N 1
ATOM 1428 C CA . VAL A 1 196 ? 16.475 0.053 -14.477 1.00 98.25 196 VAL A CA 1
ATOM 1429 C C . VAL A 1 196 ? 15.737 -0.472 -13.245 1.00 98.25 196 VAL A C 1
ATOM 1431 O O . VAL A 1 196 ? 14.569 -0.161 -13.041 1.00 98.25 196 VAL A O 1
ATOM 1434 N N . TRP A 1 197 ? 16.420 -1.232 -12.385 1.00 98.50 197 TRP A N 1
ATOM 1435 C CA . TRP A 1 197 ? 15.767 -1.889 -11.254 1.00 98.50 197 TRP A CA 1
ATOM 1436 C C . TRP A 1 197 ? 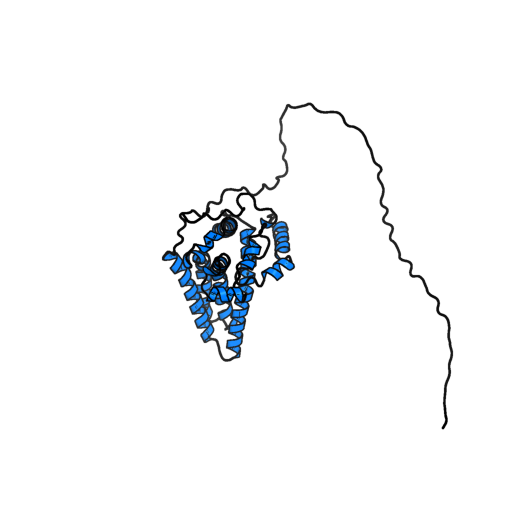15.123 -0.899 -10.261 1.00 98.50 197 TRP A C 1
ATOM 1438 O O . TRP A 1 197 ? 13.903 -0.946 -10.103 1.00 98.50 197 TRP A O 1
ATOM 1448 N N . PRO A 1 198 ? 15.857 0.043 -9.625 1.00 98.38 198 PRO A N 1
ATOM 1449 C CA . PRO A 1 198 ? 15.234 1.023 -8.731 1.00 98.38 198 PRO A CA 1
ATOM 1450 C C . PRO A 1 198 ? 14.253 1.958 -9.455 1.00 98.38 198 PRO A C 1
ATOM 1452 O O . PRO A 1 198 ? 13.267 2.371 -8.845 1.00 98.38 198 PRO A O 1
ATOM 1455 N N . GLY A 1 199 ? 14.483 2.249 -10.744 1.00 98.31 199 GLY A N 1
ATOM 1456 C CA . GLY A 1 199 ? 13.588 3.063 -11.571 1.00 98.31 199 GLY A CA 1
ATOM 1457 C C . GLY A 1 199 ? 12.204 2.439 -11.778 1.00 98.31 199 GLY A C 1
ATOM 1458 O O . GLY A 1 199 ? 11.214 3.162 -11.803 1.00 98.31 199 GLY A O 1
ATOM 1459 N N . PHE A 1 200 ? 12.110 1.108 -11.857 1.00 98.81 200 PHE A N 1
ATOM 1460 C CA . PHE A 1 200 ? 10.829 0.393 -11.902 1.00 98.81 200 PHE A CA 1
ATOM 1461 C C . PHE A 1 200 ? 10.272 0.075 -10.512 1.00 98.81 200 PHE A C 1
ATOM 1463 O O . PHE A 1 200 ? 9.068 0.212 -10.290 1.00 98.81 200 PHE A O 1
ATOM 1470 N N . PHE A 1 201 ? 11.127 -0.338 -9.571 1.00 98.88 201 PHE A N 1
ATOM 1471 C CA . PHE A 1 201 ? 10.712 -0.786 -8.241 1.00 98.88 201 PHE A CA 1
ATOM 1472 C C . PHE A 1 201 ? 10.002 0.323 -7.457 1.00 98.88 201 PHE A C 1
ATOM 1474 O O . PHE A 1 201 ? 8.884 0.127 -6.989 1.00 98.88 201 PHE A O 1
ATOM 1481 N N . LEU A 1 202 ? 10.633 1.494 -7.330 1.00 98.69 202 LEU A N 1
ATOM 1482 C CA . LEU A 1 202 ? 10.173 2.573 -6.453 1.00 98.69 202 LEU A CA 1
ATOM 1483 C C . LEU A 1 202 ? 8.781 3.125 -6.825 1.00 98.69 202 LEU A C 1
ATOM 1485 O O . LEU A 1 202 ? 7.901 3.110 -5.957 1.00 98.69 202 LEU A O 1
ATOM 1489 N N . PRO A 1 203 ? 8.528 3.577 -8.072 1.00 98.75 203 PRO A N 1
ATOM 1490 C CA . PRO A 1 203 ? 7.203 4.064 -8.452 1.00 98.75 203 PRO A CA 1
ATOM 1491 C C . PRO A 1 203 ? 6.144 2.954 -8.446 1.00 98.75 203 PRO A C 1
ATOM 1493 O O . PRO A 1 203 ? 5.010 3.220 -8.057 1.00 98.75 203 PRO A O 1
ATOM 1496 N N . SER A 1 204 ? 6.494 1.709 -8.800 1.00 98.88 204 SER A N 1
ATOM 1497 C CA . SER A 1 204 ? 5.549 0.580 -8.741 1.00 98.88 204 SER A CA 1
ATOM 1498 C C . SER A 1 204 ? 5.146 0.253 -7.302 1.00 98.88 204 SER A C 1
ATOM 1500 O O . SER A 1 204 ? 3.965 0.065 -7.018 1.00 98.88 204 SER A O 1
ATOM 1502 N N . PHE A 1 205 ? 6.112 0.227 -6.381 1.00 98.88 205 PHE A N 1
ATOM 1503 C CA . PHE A 1 205 ? 5.876 -0.034 -4.962 1.00 98.88 205 PHE A CA 1
ATOM 1504 C C . PHE A 1 205 ? 4.968 1.043 -4.365 1.00 98.88 205 PHE A C 1
ATOM 1506 O O . PHE A 1 205 ? 3.952 0.725 -3.749 1.00 98.88 205 PHE A O 1
ATOM 1513 N N . LEU A 1 206 ? 5.296 2.320 -4.597 1.00 98.75 206 LEU A N 1
ATOM 1514 C CA . LEU A 1 206 ? 4.509 3.441 -4.087 1.00 98.75 206 LEU A CA 1
ATOM 1515 C C . LEU A 1 206 ? 3.089 3.445 -4.661 1.00 98.75 206 LEU A C 1
ATOM 1517 O O . LEU A 1 206 ? 2.128 3.664 -3.922 1.00 98.75 206 LEU A O 1
ATOM 1521 N N . PHE A 1 207 ? 2.947 3.155 -5.957 1.00 98.81 207 PHE A N 1
ATOM 1522 C CA . PHE A 1 207 ? 1.649 3.038 -6.607 1.00 98.81 207 PHE A CA 1
ATOM 1523 C C . PHE A 1 207 ? 0.785 1.950 -5.961 1.00 98.81 207 PHE A C 1
ATOM 1525 O O . PHE A 1 207 ? -0.373 2.207 -5.638 1.00 98.81 207 PHE A O 1
ATOM 1532 N N . LEU A 1 208 ? 1.342 0.759 -5.724 1.00 98.81 208 LEU A N 1
ATOM 1533 C CA . LEU A 1 208 ? 0.619 -0.358 -5.112 1.00 98.81 208 LEU A CA 1
ATOM 1534 C C . LEU A 1 208 ? 0.239 -0.084 -3.655 1.00 98.81 208 LEU A C 1
ATOM 1536 O O . LEU A 1 208 ? -0.889 -0.378 -3.264 1.00 98.81 208 LEU A O 1
ATOM 1540 N N . VAL A 1 209 ? 1.119 0.557 -2.878 1.00 98.50 209 VAL A N 1
ATOM 1541 C CA . VAL A 1 209 ? 0.790 1.020 -1.519 1.00 98.50 209 VAL A CA 1
ATOM 1542 C C . VAL A 1 209 ? -0.379 2.005 -1.550 1.00 98.50 209 VAL A C 1
ATOM 1544 O O . VAL A 1 209 ? -1.318 1.853 -0.775 1.00 98.50 209 VAL A O 1
ATOM 1547 N N . CYS A 1 210 ? -0.385 2.977 -2.465 1.00 98.38 210 CYS A N 1
ATOM 1548 C CA . CYS A 1 210 ? -1.496 3.929 -2.575 1.00 98.38 210 CYS A CA 1
ATOM 1549 C C . CYS A 1 210 ? -2.800 3.253 -3.028 1.00 98.38 210 CYS A C 1
ATOM 1551 O O . CYS A 1 210 ? -3.872 3.522 -2.484 1.00 98.38 210 CYS A O 1
ATOM 1553 N N . MET A 1 211 ? -2.710 2.348 -4.004 1.00 98.56 211 MET A N 1
ATOM 1554 C CA . MET A 1 211 ? -3.855 1.603 -4.531 1.00 98.56 211 MET A CA 1
ATOM 1555 C C . MET A 1 211 ? -4.406 0.557 -3.560 1.00 98.56 211 MET A C 1
ATOM 1557 O O . MET A 1 211 ? -5.558 0.152 -3.715 1.00 98.56 211 MET A O 1
ATOM 1561 N N . SER A 1 212 ? -3.646 0.170 -2.532 1.00 98.31 212 SER A N 1
ATOM 1562 C CA . SER A 1 212 ? -4.099 -0.768 -1.500 1.00 98.31 212 SER A CA 1
ATOM 1563 C C . SER A 1 212 ? -5.392 -0.323 -0.814 1.00 98.31 212 SER A C 1
ATOM 1565 O O . SER A 1 212 ? -6.237 -1.161 -0.521 1.00 98.31 212 SER A O 1
ATOM 1567 N N . GLN A 1 213 ? -5.643 0.986 -0.689 1.00 97.00 213 GLN A N 1
ATOM 1568 C CA . GLN A 1 213 ? -6.921 1.502 -0.184 1.00 97.00 213 GLN A CA 1
ATOM 1569 C C . GLN A 1 213 ? -8.106 1.151 -1.090 1.00 97.00 213 GLN A C 1
ATOM 1571 O O . GLN A 1 213 ? -9.215 0.908 -0.612 1.00 97.00 213 GLN A O 1
ATOM 1576 N N . GLN A 1 214 ? -7.896 1.113 -2.407 1.00 98.31 214 GLN A N 1
ATOM 1577 C CA . GLN A 1 214 ? -8.938 0.697 -3.340 1.00 98.31 214 GLN A CA 1
ATOM 1578 C C . GLN A 1 214 ? -9.118 -0.821 -3.344 1.00 98.31 214 GLN A C 1
ATOM 1580 O O . GLN A 1 214 ? -10.248 -1.297 -3.436 1.00 98.31 214 GLN A O 1
ATOM 1585 N N . PHE A 1 215 ? -8.029 -1.578 -3.206 1.00 98.69 215 PHE A N 1
ATOM 1586 C CA . PHE A 1 215 ? -8.087 -3.036 -3.079 1.00 98.69 215 PHE A CA 1
ATOM 1587 C C . PHE A 1 215 ? -8.806 -3.452 -1.791 1.00 98.69 215 PHE A C 1
ATOM 1589 O O . PHE A 1 215 ? -9.668 -4.328 -1.820 1.00 98.69 215 PHE A O 1
ATOM 1596 N N . HIS A 1 216 ? -8.542 -2.740 -0.696 1.00 98.25 216 HIS A N 1
ATOM 1597 C CA . HIS A 1 216 ? -9.267 -2.842 0.562 1.00 98.25 216 HIS A CA 1
ATOM 1598 C C . HIS A 1 216 ? -10.759 -2.524 0.382 1.00 98.25 216 HIS A C 1
ATOM 1600 O O . HIS A 1 216 ? -11.605 -3.307 0.799 1.00 98.25 216 HIS A O 1
ATOM 1606 N N . ALA A 1 217 ? -11.120 -1.441 -0.311 1.00 97.75 217 ALA A N 1
ATOM 1607 C CA . ALA A 1 217 ? -12.531 -1.158 -0.579 1.00 97.75 217 ALA A CA 1
ATOM 1608 C C . ALA A 1 217 ? -13.213 -2.299 -1.355 1.00 97.75 217 ALA A C 1
ATOM 1610 O O . ALA A 1 217 ? -14.299 -2.746 -0.988 1.00 97.75 217 ALA A O 1
ATOM 1611 N N . TRP A 1 218 ? -12.556 -2.828 -2.391 1.00 98.56 218 TRP A N 1
ATOM 1612 C CA . TRP A 1 218 ? -13.079 -3.951 -3.168 1.00 98.56 218 TRP A CA 1
ATOM 1613 C C . TRP A 1 218 ? -13.174 -5.259 -2.378 1.00 98.56 218 TRP A C 1
ATOM 1615 O O . TRP A 1 218 ? -14.033 -6.082 -2.688 1.00 98.56 218 TRP A O 1
ATOM 1625 N N . SER A 1 219 ? -12.350 -5.471 -1.349 1.00 98.00 219 SER A N 1
ATOM 1626 C CA . SER A 1 219 ? -12.457 -6.658 -0.494 1.00 98.00 219 SER A CA 1
ATOM 1627 C C . SER A 1 219 ? -13.674 -6.612 0.442 1.00 98.00 219 SER A C 1
ATOM 1629 O O . SER A 1 219 ? -14.098 -7.653 0.930 1.00 98.00 219 SER A O 1
ATOM 1631 N N . HIS A 1 220 ? -14.331 -5.462 0.614 1.00 97.50 220 HIS A N 1
ATOM 1632 C CA . HIS A 1 220 ? -15.609 -5.360 1.339 1.00 97.50 220 HIS A CA 1
ATOM 1633 C C . HIS A 1 220 ? -16.851 -5.543 0.456 1.00 97.50 220 HIS A C 1
ATOM 1635 O O . HIS A 1 220 ? -17.962 -5.709 0.965 1.00 97.50 220 HIS A O 1
ATOM 1641 N N . MET A 1 221 ? -16.693 -5.553 -0.868 1.00 96.12 221 MET A N 1
ATOM 1642 C CA . MET A 1 221 ? -17.810 -5.579 -1.818 1.00 96.12 221 MET A CA 1
ATOM 1643 C C . MET A 1 221 ? -18.235 -7.005 -2.194 1.00 96.12 221 MET A C 1
ATOM 1645 O O . MET A 1 221 ? -17.460 -7.965 -2.160 1.00 96.12 221 MET A O 1
ATOM 1649 N N . LYS A 1 222 ? -19.502 -7.182 -2.578 1.00 95.62 222 LYS A N 1
ATOM 1650 C CA . LYS A 1 222 ? -19.971 -8.417 -3.222 1.00 95.62 222 LYS A CA 1
ATOM 1651 C C . LYS A 1 222 ? -19.424 -8.479 -4.646 1.00 95.62 222 LYS A C 1
ATOM 1653 O O . LYS A 1 222 ? -19.312 -7.463 -5.322 1.00 95.62 222 LYS A O 1
ATOM 1658 N N . LYS A 1 223 ? -19.206 -9.695 -5.159 1.00 96.69 223 LYS A N 1
ATOM 1659 C CA . LYS A 1 223 ? -18.784 -9.909 -6.556 1.00 96.69 223 LYS A CA 1
ATOM 1660 C C . LYS A 1 223 ? -19.703 -9.220 -7.574 1.00 96.69 223 LYS A C 1
ATOM 1662 O O . LYS A 1 223 ? -19.221 -8.722 -8.579 1.00 96.69 223 LYS A O 1
ATOM 1667 N N . SER A 1 224 ? -21.008 -9.155 -7.297 1.00 96.81 224 SER A N 1
ATOM 1668 C CA . SER A 1 224 ? -22.002 -8.487 -8.151 1.00 96.81 224 SER A CA 1
ATOM 1669 C C . SER A 1 224 ? -21.847 -6.964 -8.233 1.00 96.81 224 SER A C 1
ATOM 1671 O O . SER A 1 224 ? -22.438 -6.348 -9.110 1.00 96.81 224 SER A O 1
ATOM 1673 N N . GLU A 1 225 ? -21.110 -6.355 -7.304 1.00 95.06 225 GLU A N 1
ATOM 1674 C CA . GLU A 1 225 ? -20.877 -4.907 -7.230 1.00 95.06 225 GLU A CA 1
ATOM 1675 C C . GLU A 1 225 ? -19.527 -4.516 -7.861 1.00 95.06 225 GLU A C 1
ATOM 1677 O O . GLU A 1 225 ? -19.218 -3.333 -7.983 1.00 95.06 225 GLU A O 1
ATOM 1682 N N . LEU A 1 226 ? -18.707 -5.499 -8.251 1.00 97.25 226 LEU A N 1
ATOM 1683 C CA . LEU A 1 226 ? -17.345 -5.298 -8.734 1.00 97.25 226 LEU A CA 1
ATOM 1684 C C . LEU A 1 226 ? -17.249 -5.432 -10.261 1.00 97.25 226 LEU A C 1
ATOM 1686 O O . LEU A 1 226 ? -17.941 -6.259 -10.859 1.00 97.25 226 LEU A O 1
ATOM 1690 N N . PRO A 1 227 ? -16.331 -4.694 -10.914 1.00 97.50 227 PRO A N 1
ATOM 1691 C CA . PRO A 1 227 ? -15.981 -4.955 -12.305 1.00 97.50 227 PRO A CA 1
ATOM 1692 C C . PRO A 1 227 ? -15.464 -6.389 -12.488 1.00 97.50 227 PRO A C 1
ATOM 1694 O O . PRO A 1 227 ? -14.696 -6.885 -11.663 1.00 97.50 227 PRO A O 1
ATOM 1697 N N . ALA A 1 228 ? -15.798 -7.028 -13.613 1.00 98.19 228 ALA A N 1
ATOM 1698 C CA . ALA A 1 228 ? -15.410 -8.416 -13.890 1.00 98.19 228 ALA A CA 1
ATOM 1699 C C . ALA A 1 228 ? -13.890 -8.657 -13.793 1.00 98.19 228 ALA A C 1
ATOM 1701 O O . ALA A 1 228 ? -13.458 -9.695 -13.299 1.00 98.19 228 ALA A O 1
ATOM 1702 N N . ALA A 1 229 ? -13.077 -7.676 -14.200 1.00 98.38 229 ALA A N 1
ATOM 1703 C CA . ALA A 1 229 ? -11.623 -7.749 -14.076 1.00 98.38 229 ALA A CA 1
ATOM 1704 C C . ALA A 1 229 ? -11.156 -7.802 -12.611 1.00 98.38 229 ALA A C 1
ATOM 1706 O O . ALA A 1 229 ? -10.250 -8.562 -12.288 1.00 98.38 229 ALA A O 1
ATOM 1707 N N . VAL A 1 230 ? -11.792 -7.041 -11.713 1.00 98.38 230 VAL A N 1
ATOM 1708 C CA . VAL A 1 230 ? -11.467 -7.066 -10.277 1.00 98.38 230 VAL A CA 1
ATOM 1709 C C . VAL A 1 230 ? -11.834 -8.420 -9.680 1.00 98.38 230 VAL A C 1
ATOM 1711 O O . VAL A 1 230 ? -11.027 -8.999 -8.959 1.00 98.38 230 VAL A O 1
ATOM 1714 N N . VAL A 1 231 ? -13.006 -8.962 -10.035 1.00 98.62 231 VAL A N 1
ATOM 1715 C CA . VAL A 1 231 ? -13.426 -10.304 -9.601 1.00 98.62 231 VAL A CA 1
ATOM 1716 C C . VAL A 1 231 ? -12.423 -11.360 -10.059 1.00 98.62 231 VAL A C 1
ATOM 1718 O O . VAL A 1 231 ? -11.987 -12.169 -9.248 1.00 98.62 231 VAL A O 1
ATOM 1721 N N . ALA A 1 232 ? -12.002 -11.320 -11.326 1.00 98.56 232 ALA A N 1
ATOM 1722 C CA . ALA A 1 232 ? -11.014 -12.255 -11.857 1.00 98.56 232 ALA A CA 1
ATOM 1723 C C . ALA A 1 232 ? -9.667 -12.166 -11.118 1.00 98.56 232 ALA A C 1
ATOM 1725 O O . ALA A 1 232 ? -9.068 -13.192 -10.810 1.00 98.56 232 ALA A O 1
ATOM 1726 N N . LEU A 1 233 ? -9.205 -10.955 -10.790 1.00 98.62 233 LEU A N 1
ATOM 1727 C CA . LEU A 1 233 ? -7.963 -10.752 -10.041 1.00 98.62 233 LEU A CA 1
ATOM 1728 C C . LEU A 1 233 ? -8.064 -11.234 -8.588 1.00 98.62 233 LEU A C 1
ATOM 1730 O O . LEU A 1 233 ? -7.106 -11.815 -8.082 1.00 98.62 233 LEU A O 1
ATOM 1734 N N . GLN A 1 234 ? -9.204 -11.025 -7.923 1.00 98.62 234 GLN A N 1
ATOM 1735 C CA . GLN A 1 234 ? -9.441 -11.554 -6.576 1.00 98.62 234 GLN A CA 1
ATOM 1736 C C . GLN A 1 234 ? -9.540 -13.085 -6.576 1.00 98.62 234 GLN A C 1
ATOM 1738 O O . GLN A 1 234 ? -8.946 -13.732 -5.719 1.00 98.62 234 GLN A O 1
ATOM 1743 N N . ASP A 1 235 ? -10.232 -13.675 -7.555 1.00 98.25 235 ASP A N 1
ATOM 1744 C CA . ASP A 1 235 ? -10.363 -15.133 -7.687 1.00 98.25 235 ASP A CA 1
ATOM 1745 C C . ASP A 1 235 ? -9.029 -15.809 -8.043 1.00 98.25 235 ASP A C 1
ATOM 1747 O O . ASP A 1 235 ? -8.778 -16.938 -7.626 1.00 98.25 235 ASP A O 1
ATOM 1751 N N . ALA A 1 236 ? -8.144 -15.105 -8.754 1.00 98.19 236 ALA A N 1
ATOM 1752 C CA . ALA A 1 236 ? -6.777 -15.544 -9.026 1.00 98.19 236 ALA A CA 1
ATOM 1753 C C . ALA A 1 236 ? -5.797 -15.302 -7.858 1.00 98.19 236 ALA A C 1
ATOM 1755 O O . ALA A 1 236 ? -4.627 -15.662 -7.967 1.00 98.19 236 ALA A O 1
ATOM 1756 N N . GLY A 1 237 ? -6.233 -14.662 -6.765 1.00 97.69 237 GLY A N 1
ATOM 1757 C CA . GLY A 1 237 ? -5.371 -14.310 -5.631 1.00 97.69 237 GLY A CA 1
ATOM 1758 C C . GLY A 1 237 ? -4.351 -13.202 -5.925 1.00 97.69 237 GLY A C 1
ATOM 1759 O O . GLY A 1 237 ? -3.388 -13.049 -5.178 1.00 97.69 237 GLY A O 1
ATOM 1760 N N . VAL A 1 238 ? -4.537 -12.435 -7.005 1.00 98.50 238 VAL A N 1
ATOM 1761 C CA . VAL A 1 238 ? -3.686 -11.286 -7.369 1.00 98.50 238 VAL A CA 1
ATOM 1762 C C . VAL A 1 238 ? -4.094 -10.024 -6.603 1.00 98.50 238 VAL A C 1
ATOM 1764 O O . VAL A 1 238 ? -3.268 -9.153 -6.342 1.00 98.50 238 VAL A O 1
ATOM 1767 N N . LEU A 1 239 ? -5.361 -9.903 -6.221 1.00 98.69 239 LEU A N 1
ATOM 1768 C CA . LEU A 1 239 ? -5.828 -8.859 -5.311 1.00 98.69 239 LEU A CA 1
ATOM 1769 C C . LEU A 1 239 ? -6.451 -9.498 -4.080 1.00 98.69 239 LEU A C 1
ATOM 1771 O O . LEU A 1 239 ? -7.045 -10.573 -4.169 1.00 98.69 239 LEU A O 1
ATOM 1775 N N . ILE A 1 240 ? -6.355 -8.812 -2.944 1.00 98.56 240 ILE A N 1
ATOM 1776 C CA . ILE A 1 240 ? -6.965 -9.269 -1.701 1.00 98.56 240 ILE A CA 1
ATOM 1777 C C . ILE A 1 240 ? -8.472 -9.500 -1.902 1.00 98.56 240 ILE A C 1
ATOM 1779 O O . ILE A 1 240 ? -9.226 -8.622 -2.335 1.00 98.56 240 ILE A O 1
ATOM 1783 N N . GLY A 1 241 ? -8.912 -10.723 -1.610 1.00 97.94 241 GLY A N 1
ATOM 1784 C CA . GLY A 1 241 ? -10.306 -11.137 -1.723 1.00 97.94 241 GLY A CA 1
ATOM 1785 C C . GLY A 1 241 ? -11.107 -10.876 -0.448 1.00 97.94 241 GLY A C 1
ATOM 1786 O O . GLY A 1 241 ? -10.559 -10.742 0.648 1.00 97.94 241 GLY A O 1
ATOM 1787 N N . ARG A 1 242 ? -12.438 -10.886 -0.578 1.00 97.12 242 ARG A N 1
ATOM 1788 C CA . ARG A 1 242 ? -13.354 -10.632 0.542 1.00 97.12 242 ARG A CA 1
ATOM 1789 C C . ARG A 1 242 ? -13.225 -11.605 1.706 1.00 97.12 242 ARG A C 1
ATOM 1791 O O . ARG A 1 242 ? -13.276 -11.183 2.852 1.00 97.12 242 ARG A O 1
ATOM 1798 N N . ALA A 1 243 ? -13.062 -12.898 1.433 1.00 96.31 243 ALA A N 1
ATOM 1799 C CA . ALA A 1 243 ? -12.926 -13.890 2.499 1.00 96.31 243 ALA A CA 1
ATOM 1800 C C . ALA A 1 243 ? -11.619 -13.707 3.288 1.00 96.31 243 ALA A C 1
ATOM 1802 O O . ALA A 1 243 ? -11.640 -13.757 4.514 1.00 96.31 243 ALA A O 1
ATOM 1803 N N . ALA A 1 244 ? -10.510 -13.451 2.585 1.00 95.81 244 ALA A N 1
ATOM 1804 C CA . ALA A 1 244 ? -9.200 -13.242 3.193 1.00 95.81 244 ALA A CA 1
ATOM 1805 C C . ALA A 1 244 ? -9.183 -11.979 4.064 1.00 95.81 244 ALA A C 1
ATOM 1807 O O . ALA A 1 244 ? -8.832 -12.046 5.235 1.00 95.81 244 ALA A O 1
ATOM 1808 N N . HIS A 1 245 ? -9.658 -10.844 3.541 1.00 97.94 245 HIS A N 1
ATOM 1809 C CA . HIS A 1 245 ? -9.737 -9.628 4.348 1.00 97.94 245 HIS A CA 1
ATOM 1810 C C . HIS A 1 245 ? -10.819 -9.706 5.439 1.00 97.94 245 HIS A C 1
ATOM 1812 O O . HIS A 1 245 ? -10.635 -9.194 6.534 1.00 97.94 245 HIS A O 1
ATOM 1818 N N . GLY A 1 246 ? -11.929 -10.410 5.205 1.00 96.50 246 GLY A N 1
ATOM 1819 C CA . GLY A 1 246 ? -12.951 -10.637 6.230 1.00 96.50 246 GLY A CA 1
ATOM 1820 C C . GLY A 1 246 ? -12.444 -11.420 7.448 1.00 96.50 246 GLY A C 1
ATOM 1821 O O . GLY A 1 246 ? -13.037 -11.322 8.518 1.00 96.50 246 GLY A O 1
ATOM 1822 N N . ALA A 1 247 ? -11.343 -12.172 7.325 1.00 96.50 247 ALA A N 1
ATOM 1823 C CA . ALA A 1 247 ? -10.699 -12.813 8.470 1.00 96.50 247 ALA A CA 1
ATOM 1824 C C . ALA A 1 247 ? -10.041 -11.799 9.420 1.00 96.50 247 ALA A C 1
ATOM 1826 O O . ALA A 1 247 ? -10.053 -12.028 10.626 1.00 96.50 247 ALA A O 1
ATOM 1827 N N . HIS A 1 248 ? -9.536 -10.676 8.897 1.00 96.88 248 HIS A N 1
ATOM 1828 C CA . HIS A 1 248 ? -8.978 -9.580 9.695 1.00 96.88 248 HIS A CA 1
ATOM 1829 C C . HIS A 1 248 ? -10.044 -8.896 10.563 1.00 96.88 248 HIS A C 1
ATOM 1831 O O . HIS A 1 248 ? -9.774 -8.553 11.705 1.00 96.88 248 HIS A O 1
ATOM 1837 N N . HIS A 1 249 ? -11.281 -8.778 10.068 1.00 95.19 249 HIS A N 1
ATOM 1838 C CA . HIS A 1 249 ? -12.403 -8.159 10.798 1.00 95.19 249 HIS A CA 1
ATOM 1839 C C . HIS A 1 249 ? -12.952 -9.014 11.949 1.00 95.19 249 HIS A C 1
ATOM 1841 O O . HIS A 1 249 ? -13.937 -8.651 12.585 1.00 95.19 249 HIS A O 1
ATOM 1847 N N . ARG A 1 250 ? -12.340 -10.167 12.240 1.00 92.06 250 ARG A N 1
ATOM 1848 C CA . ARG A 1 250 ? -12.706 -10.967 13.410 1.00 92.06 250 ARG A CA 1
ATOM 1849 C C . ARG A 1 250 ? -12.055 -10.360 14.652 1.00 92.06 250 ARG A C 1
ATOM 1851 O O . ARG A 1 250 ? -10.831 -10.218 14.658 1.00 92.06 250 ARG A O 1
ATOM 1858 N N . PRO A 1 251 ? -12.821 -10.074 15.719 1.00 89.00 251 PRO A N 1
ATOM 1859 C CA . PRO A 1 251 ? -12.242 -9.711 17.004 1.00 89.00 251 PRO A CA 1
ATOM 1860 C C . PRO A 1 251 ? -11.160 -10.720 17.432 1.00 89.00 251 PRO A C 1
ATOM 1862 O O . PRO A 1 251 ? -11.380 -11.928 17.332 1.00 89.00 251 PRO A O 1
ATOM 1865 N N . ASN A 1 252 ? -9.972 -10.285 17.857 1.00 91.38 252 ASN A N 1
ATOM 1866 C CA . ASN A 1 252 ? -9.594 -8.914 18.248 1.00 91.38 252 ASN A CA 1
ATOM 1867 C C . ASN A 1 252 ? -8.782 -8.14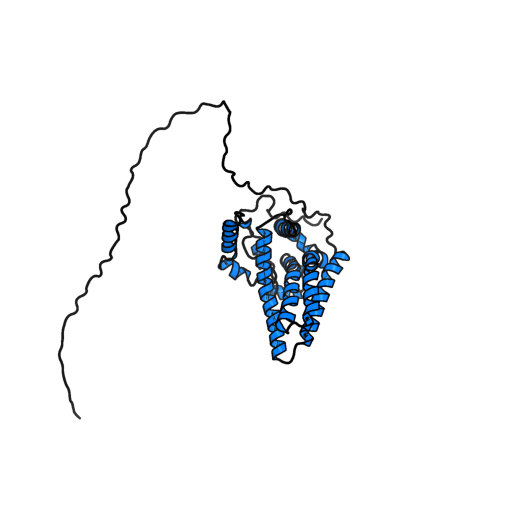2 17.183 1.00 91.38 252 ASN A C 1
ATOM 1869 O O . ASN A 1 252 ? -7.927 -7.332 17.534 1.00 91.38 252 ASN A O 1
ATOM 1873 N N . PHE A 1 253 ? -9.022 -8.391 15.890 1.00 92.94 253 PHE A N 1
ATOM 1874 C CA . PHE A 1 253 ? -8.337 -7.723 14.770 1.00 92.94 253 PHE A CA 1
ATOM 1875 C C . PHE A 1 253 ? -6.814 -7.935 14.781 1.00 92.94 253 PHE A C 1
ATOM 1877 O O . PHE A 1 253 ? -6.029 -7.022 14.526 1.00 92.94 253 PHE A O 1
ATOM 1884 N N . GLU A 1 254 ? -6.377 -9.147 15.133 1.00 94.44 254 GLU A N 1
ATOM 1885 C CA . GLU A 1 254 ? -4.982 -9.440 15.496 1.00 94.44 254 GLU A CA 1
ATOM 1886 C C . GLU A 1 254 ? -4.100 -9.989 14.355 1.00 94.44 254 GLU A C 1
ATOM 1888 O O . GLU A 1 254 ? -2.914 -10.266 14.569 1.00 94.44 254 GLU A O 1
ATOM 1893 N N . GLY A 1 255 ? -4.654 -10.137 13.149 1.00 96.69 255 GLY A N 1
ATOM 1894 C CA . GLY A 1 255 ? -3.957 -10.718 11.998 1.00 96.69 255 GLY A CA 1
ATOM 1895 C C . GLY A 1 255 ? -4.566 -10.325 10.655 1.00 96.69 255 GLY A C 1
ATOM 1896 O O . GLY A 1 255 ? -5.482 -9.504 10.587 1.00 96.69 255 GLY A O 1
ATOM 1897 N N . ASN A 1 256 ? -4.074 -10.940 9.577 1.00 98.25 256 ASN A N 1
ATOM 1898 C CA . ASN A 1 256 ? -4.518 -10.701 8.194 1.00 98.25 256 ASN A CA 1
ATOM 1899 C C . ASN A 1 256 ? -4.421 -9.229 7.716 1.00 98.25 256 ASN A C 1
ATOM 1901 O O . ASN A 1 256 ? -5.277 -8.736 6.978 1.00 98.25 256 ASN A O 1
ATOM 1905 N N . TYR A 1 257 ? -3.363 -8.524 8.123 1.00 98.50 257 TYR A N 1
ATOM 1906 C CA . TYR A 1 257 ? -3.198 -7.085 7.894 1.00 98.50 257 TYR A CA 1
ATOM 1907 C C . TYR A 1 257 ? -2.862 -6.672 6.445 1.00 98.50 257 TYR A C 1
ATOM 1909 O O . TYR A 1 257 ? -3.104 -5.527 6.067 1.00 98.50 257 TYR A O 1
ATOM 1917 N N . CYS A 1 258 ? -2.294 -7.544 5.613 1.00 98.69 258 CYS A N 1
ATOM 1918 C CA . CYS A 1 258 ? -1.891 -7.215 4.242 1.00 98.69 258 CYS A CA 1
ATOM 1919 C C . CYS A 1 258 ? -3.103 -7.070 3.306 1.00 98.69 258 CYS A C 1
ATOM 1921 O O . CYS A 1 258 ? -3.982 -7.937 3.271 1.00 98.69 258 CYS A O 1
ATOM 1923 N N . ILE A 1 259 ? -3.129 -5.980 2.529 1.00 98.31 259 ILE A N 1
ATOM 1924 C CA . ILE A 1 259 ? -4.298 -5.551 1.736 1.00 98.31 259 ILE A CA 1
ATOM 1925 C C . ILE A 1 259 ? -3.987 -5.288 0.253 1.00 98.31 259 ILE A C 1
ATOM 1927 O O . ILE A 1 259 ? -4.820 -4.718 -0.450 1.00 98.31 259 ILE A O 1
ATOM 1931 N N . VAL A 1 260 ? -2.822 -5.706 -0.258 1.00 98.69 260 VAL A N 1
ATOM 1932 C CA . VAL A 1 260 ? -2.584 -5.716 -1.713 1.00 98.69 260 VAL A CA 1
ATOM 1933 C C . VAL A 1 260 ? -3.098 -7.024 -2.297 1.00 98.69 260 VAL A C 1
ATOM 1935 O O . VAL A 1 260 ? -4.097 -7.036 -3.015 1.00 98.69 260 VAL A O 1
ATOM 1938 N N . SER A 1 261 ? -2.454 -8.128 -1.937 1.00 98.44 261 SER A N 1
ATOM 1939 C CA . SER A 1 261 ? -2.826 -9.491 -2.315 1.00 98.44 261 SER A CA 1
ATOM 1940 C C . SER A 1 261 ? -3.179 -10.352 -1.103 1.00 98.44 261 SER A C 1
ATOM 1942 O O . SER A 1 261 ? -3.965 -11.290 -1.227 1.00 98.44 261 SER A O 1
ATOM 1944 N N . GLY A 1 262 ? -2.631 -10.027 0.071 1.00 98.31 262 GLY A N 1
ATOM 1945 C CA . GLY A 1 262 ? -2.732 -10.836 1.280 1.00 98.31 262 GLY A CA 1
ATOM 1946 C C . GLY A 1 262 ? -1.773 -12.026 1.317 1.00 98.31 262 GLY A C 1
ATOM 1947 O O . GLY A 1 262 ? -1.930 -12.888 2.179 1.00 98.31 262 GLY A O 1
ATOM 1948 N N . TRP A 1 263 ? -0.798 -12.109 0.406 1.00 98.38 263 TRP A N 1
ATOM 1949 C CA . TRP A 1 263 ? 0.144 -13.236 0.323 1.00 98.38 263 TRP A CA 1
ATOM 1950 C C . TRP A 1 263 ? 0.978 -13.403 1.592 1.00 98.38 263 TRP A C 1
ATOM 1952 O O . TRP A 1 263 ? 1.320 -14.525 1.959 1.00 98.38 263 TRP A O 1
ATOM 1962 N N . TRP A 1 264 ? 1.289 -12.301 2.274 1.00 98.69 264 TRP A N 1
ATOM 1963 C CA . TRP A 1 264 ? 2.079 -12.347 3.503 1.00 98.69 264 TRP A CA 1
ATOM 1964 C C . TRP A 1 264 ? 1.280 -12.719 4.749 1.00 98.69 264 TRP A C 1
ATOM 1966 O O . TRP A 1 264 ? 1.893 -13.106 5.741 1.00 98.69 264 TRP A O 1
ATOM 1976 N N . ASN A 1 265 ? -0.054 -12.649 4.711 1.00 98.50 265 ASN A N 1
ATOM 1977 C CA . ASN A 1 265 ? -0.888 -12.799 5.906 1.00 98.50 265 ASN A CA 1
ATOM 1978 C C . ASN A 1 265 ? -0.623 -14.112 6.637 1.00 98.50 265 ASN A C 1
ATOM 1980 O O . ASN A 1 265 ? -0.251 -14.089 7.804 1.00 98.50 265 ASN A O 1
ATOM 1984 N N . GLN A 1 266 ? -0.705 -15.244 5.935 1.00 97.88 266 GLN A N 1
ATOM 1985 C CA . GLN A 1 266 ? -0.483 -16.547 6.560 1.00 97.88 266 GLN A CA 1
ATOM 1986 C C . GLN A 1 266 ? 0.921 -16.659 7.173 1.00 97.88 266 GLN A C 1
ATOM 1988 O O . GLN A 1 266 ? 1.065 -17.081 8.313 1.00 97.88 266 GLN A O 1
ATOM 1993 N N . ALA A 1 267 ? 1.962 -16.249 6.444 1.00 98.44 267 ALA A N 1
ATOM 1994 C CA . ALA A 1 267 ? 3.333 -16.344 6.937 1.00 98.44 267 ALA A CA 1
ATOM 1995 C C . ALA A 1 267 ? 3.581 -15.453 8.170 1.00 98.44 267 ALA A C 1
ATOM 1997 O O . ALA A 1 267 ? 4.291 -15.855 9.094 1.00 98.44 267 ALA A O 1
ATOM 1998 N N . LEU A 1 268 ? 3.010 -14.246 8.200 1.00 98.56 268 LEU A N 1
ATOM 1999 C CA . LEU A 1 268 ? 3.148 -13.313 9.323 1.00 98.56 268 LEU A CA 1
ATOM 2000 C C . LEU A 1 268 ? 2.347 -13.766 10.549 1.00 98.56 268 LEU A C 1
ATOM 2002 O O . LEU A 1 268 ? 2.860 -13.678 11.668 1.00 98.56 268 LEU A O 1
ATOM 2006 N N . ASP A 1 269 ? 1.137 -14.281 10.331 1.00 97.88 269 ASP A N 1
ATOM 2007 C CA . ASP A 1 269 ? 0.259 -14.783 11.387 1.00 97.88 269 ASP A CA 1
ATOM 2008 C C . ASP A 1 269 ? 0.853 -16.065 12.011 1.00 97.88 269 ASP A C 1
ATOM 2010 O O . ASP A 1 269 ? 1.068 -16.115 13.224 1.00 97.88 269 ASP A O 1
ATOM 2014 N N . ASP A 1 270 ? 1.241 -17.055 11.194 1.00 98.25 270 ASP A N 1
ATOM 2015 C CA . ASP A 1 270 ? 1.790 -18.343 11.656 1.00 98.25 270 ASP A CA 1
ATOM 2016 C C . ASP A 1 270 ? 3.148 -18.189 12.365 1.00 98.25 270 ASP A C 1
ATOM 2018 O O . ASP A 1 270 ? 3.466 -18.929 13.299 1.00 98.25 270 ASP A O 1
ATOM 2022 N N . SER A 1 271 ? 3.972 -17.224 11.940 1.00 98.31 271 SER A N 1
ATOM 2023 C CA . SER A 1 271 ? 5.274 -16.958 12.571 1.00 98.31 271 SER A CA 1
ATOM 2024 C C . SER A 1 271 ? 5.170 -16.186 13.888 1.00 98.31 271 SER A C 1
ATOM 2026 O O . SER A 1 271 ? 6.156 -16.091 14.623 1.00 98.31 271 SER A O 1
ATOM 2028 N N . GLY A 1 272 ? 4.004 -15.606 14.193 1.00 97.94 272 GLY A N 1
ATOM 2029 C CA . GLY A 1 272 ? 3.834 -14.705 15.328 1.00 97.94 272 GLY A CA 1
ATOM 2030 C C . GLY A 1 272 ? 4.647 -13.414 15.195 1.00 97.94 272 GLY A C 1
ATOM 2031 O O . GLY A 1 272 ? 4.975 -12.801 16.212 1.00 97.94 272 GLY A O 1
ATOM 2032 N N . PHE A 1 273 ? 4.985 -12.994 13.968 1.00 98.50 273 PHE A N 1
ATOM 2033 C CA . PHE A 1 273 ? 5.813 -11.812 13.705 1.00 98.50 273 PHE A CA 1
ATOM 2034 C C . PHE A 1 273 ? 5.266 -10.560 14.403 1.00 98.50 273 PHE A C 1
ATOM 2036 O O . PHE A 1 273 ? 5.994 -9.881 15.130 1.00 98.50 273 PHE A O 1
ATOM 2043 N N . PHE A 1 274 ? 3.963 -10.298 14.263 1.00 98.44 274 PHE A N 1
ATOM 2044 C CA . PHE A 1 274 ? 3.315 -9.166 14.928 1.00 98.44 274 PHE A CA 1
ATOM 2045 C C . PHE A 1 274 ? 3.257 -9.335 16.448 1.00 98.44 274 PHE A C 1
ATOM 2047 O O . PHE A 1 274 ? 3.570 -8.395 17.171 1.00 98.44 274 PHE A O 1
ATOM 2054 N N . ARG A 1 275 ? 3.007 -10.551 16.954 1.00 98.19 275 ARG A N 1
ATOM 2055 C CA . ARG A 1 275 ? 3.042 -10.838 18.403 1.00 98.19 275 ARG A CA 1
ATOM 2056 C C . ARG A 1 275 ? 4.421 -10.569 19.007 1.00 98.19 275 ARG A C 1
ATOM 2058 O O . ARG A 1 275 ? 4.539 -10.152 20.159 1.00 98.19 275 ARG A O 1
ATOM 2065 N N . TRP A 1 276 ? 5.484 -10.842 18.252 1.00 98.44 276 TRP A N 1
ATOM 2066 C CA . TRP A 1 276 ? 6.845 -10.505 18.651 1.00 98.44 276 TRP A CA 1
ATOM 2067 C C . TRP A 1 276 ? 7.071 -8.988 18.644 1.00 98.44 276 TRP A C 1
ATOM 2069 O O . TRP A 1 276 ? 7.554 -8.458 19.647 1.00 98.44 276 TRP A O 1
ATOM 2079 N N . LEU A 1 277 ? 6.674 -8.284 17.578 1.00 98.31 277 LEU A N 1
ATOM 2080 C CA . LEU A 1 277 ? 6.791 -6.824 17.502 1.00 98.31 277 LEU A CA 1
ATOM 2081 C C . LEU A 1 277 ? 6.051 -6.119 18.642 1.00 98.31 277 LEU A C 1
ATOM 2083 O O . LEU A 1 277 ? 6.589 -5.193 19.238 1.00 98.31 277 LEU A O 1
ATOM 2087 N N . GLU A 1 278 ? 4.864 -6.587 19.008 1.00 98.56 278 GLU A N 1
ATOM 2088 C CA . GLU A 1 278 ? 4.089 -6.038 20.122 1.00 98.56 278 GLU A CA 1
ATOM 2089 C C . GLU A 1 278 ? 4.837 -6.115 21.447 1.00 98.56 278 GLU A C 1
ATOM 2091 O O . GLU A 1 278 ? 4.909 -5.129 22.179 1.00 98.56 278 GLU A O 1
ATOM 2096 N N . LYS A 1 279 ? 5.462 -7.263 21.735 1.00 98.50 279 LYS A N 1
ATOM 2097 C CA . LYS A 1 279 ? 6.298 -7.432 22.931 1.00 98.50 279 LYS A CA 1
ATOM 2098 C C . LYS A 1 279 ? 7.492 -6.482 22.915 1.00 98.50 279 LYS A C 1
ATOM 2100 O O . LYS A 1 279 ? 7.862 -5.968 23.966 1.00 98.50 279 LYS A O 1
ATOM 2105 N N . VAL A 1 280 ? 8.083 -6.231 21.744 1.00 98.44 280 VAL A N 1
ATOM 2106 C CA . VAL A 1 280 ? 9.170 -5.252 21.590 1.00 98.44 280 VAL A CA 1
ATOM 2107 C C . VAL A 1 280 ? 8.668 -3.832 21.861 1.00 98.44 280 VAL A C 1
ATOM 2109 O O . VAL A 1 280 ? 9.311 -3.103 22.617 1.00 98.44 280 VAL A O 1
ATOM 2112 N N . VAL A 1 281 ? 7.519 -3.435 21.307 1.00 98.31 281 VAL A N 1
ATOM 2113 C CA . VAL A 1 281 ? 6.929 -2.107 21.545 1.00 98.31 281 VAL A CA 1
ATOM 2114 C C . VAL A 1 281 ? 6.606 -1.918 23.026 1.00 98.31 281 VAL A C 1
ATOM 2116 O O . VAL A 1 281 ? 7.009 -0.910 23.604 1.00 98.31 281 VAL A O 1
ATOM 2119 N N . VAL A 1 282 ? 5.990 -2.902 23.683 1.00 98.50 282 VAL A N 1
ATOM 2120 C CA . VAL A 1 282 ? 5.709 -2.848 25.128 1.00 98.50 282 VAL A CA 1
ATOM 2121 C C . VAL A 1 282 ? 6.999 -2.751 25.937 1.00 98.50 282 VAL A C 1
ATOM 2123 O O . VAL A 1 282 ? 7.114 -1.893 26.808 1.00 98.50 282 VAL A O 1
ATOM 2126 N N . ALA A 1 283 ? 8.005 -3.571 25.628 1.00 98.50 283 ALA A N 1
ATOM 2127 C CA . ALA A 1 283 ? 9.273 -3.556 26.354 1.00 98.50 283 ALA A CA 1
ATOM 2128 C C . ALA A 1 283 ? 10.037 -2.227 26.214 1.00 98.50 283 ALA A C 1
ATOM 2130 O O . ALA A 1 283 ? 10.790 -1.858 27.112 1.00 98.50 283 ALA A O 1
ATOM 2131 N N . THR A 1 284 ? 9.864 -1.517 25.096 1.00 98.25 284 THR A N 1
ATOM 2132 C CA . THR A 1 284 ? 10.602 -0.278 24.800 1.00 98.25 284 THR A CA 1
ATOM 2133 C C . THR A 1 284 ? 9.834 0.997 25.139 1.00 98.25 284 THR A C 1
ATOM 2135 O O . THR A 1 284 ? 10.456 2.002 25.471 1.00 98.25 284 THR A O 1
ATOM 2138 N N . THR A 1 285 ? 8.502 0.972 25.075 1.00 97.62 285 THR A N 1
ATOM 2139 C CA . THR A 1 285 ? 7.650 2.165 25.227 1.00 97.62 285 THR A CA 1
ATOM 2140 C C . THR A 1 285 ? 6.642 2.062 26.371 1.00 97.62 285 THR A C 1
ATOM 2142 O O . THR A 1 285 ? 6.109 3.081 26.798 1.00 97.62 285 THR A O 1
ATOM 2145 N N . GLY A 1 286 ? 6.359 0.851 26.862 1.00 97.69 286 GLY A N 1
ATOM 2146 C CA . GLY A 1 286 ? 5.273 0.581 27.807 1.00 97.69 286 GLY A CA 1
ATOM 2147 C C . GLY A 1 286 ? 3.870 0.633 27.193 1.00 97.69 286 GLY A C 1
ATOM 2148 O O . GLY A 1 286 ? 2.898 0.468 27.922 1.00 97.69 286 GLY A O 1
ATOM 2149 N N . VAL A 1 287 ? 3.746 0.865 25.880 1.00 96.94 287 VAL A N 1
ATOM 2150 C CA . VAL A 1 287 ? 2.455 0.964 25.187 1.00 96.94 287 VAL A CA 1
ATOM 2151 C C . VAL A 1 287 ? 2.029 -0.405 24.672 1.00 96.94 287 VAL A C 1
ATOM 2153 O O . VAL A 1 287 ? 2.720 -1.019 23.859 1.00 96.94 287 VAL A O 1
ATOM 2156 N N . GLU A 1 288 ? 0.870 -0.865 25.126 1.00 97.12 288 GLU A N 1
ATOM 2157 C CA . GLU A 1 288 ? 0.263 -2.121 24.690 1.00 97.12 288 GLU A CA 1
ATOM 2158 C C . GLU A 1 288 ? -0.552 -1.941 23.400 1.00 97.12 288 GLU A C 1
ATOM 2160 O O . GLU A 1 288 ? -1.165 -0.888 23.198 1.00 97.12 288 GLU A O 1
ATOM 2165 N N . PRO A 1 289 ? -0.563 -2.948 22.510 1.00 96.56 289 PRO A N 1
ATOM 2166 C CA . PRO A 1 289 ? -1.397 -2.927 21.314 1.00 96.56 289 PRO A CA 1
ATOM 2167 C C . PRO A 1 289 ? -2.875 -3.143 21.666 1.00 96.56 289 PRO A C 1
ATOM 2169 O O . PRO A 1 289 ? -3.211 -3.908 22.571 1.00 96.56 289 PRO A O 1
ATOM 2172 N N . ARG A 1 290 ? -3.783 -2.541 20.891 1.00 94.31 290 ARG A N 1
ATOM 2173 C CA . ARG A 1 290 ? -5.232 -2.739 21.086 1.00 94.31 290 ARG A CA 1
ATOM 2174 C C . ARG A 1 290 ? -5.693 -4.176 20.928 1.00 94.31 290 ARG A C 1
ATOM 2176 O O . ARG A 1 290 ? -6.551 -4.601 21.690 1.00 94.31 290 ARG A O 1
ATOM 2183 N N . CYS A 1 291 ? -5.133 -4.925 19.980 1.00 94.62 291 CYS A N 1
ATOM 2184 C CA . CYS A 1 291 ? -5.593 -6.283 19.683 1.00 94.62 291 CYS A CA 1
ATOM 2185 C C . CYS A 1 291 ? -5.415 -7.284 20.843 1.00 94.62 291 CYS A C 1
ATOM 2187 O O . CYS A 1 291 ? -5.959 -8.384 20.793 1.00 94.62 291 CYS A O 1
ATOM 2189 N N . TRP A 1 292 ? -4.695 -6.923 21.914 1.00 95.50 292 TRP A N 1
ATOM 2190 C CA . TRP A 1 292 ? -4.644 -7.728 23.144 1.00 95.50 292 TRP A CA 1
ATOM 2191 C C . TRP A 1 292 ? -5.963 -7.731 23.918 1.00 95.50 292 TRP A C 1
ATOM 2193 O O . TRP A 1 292 ? -6.188 -8.604 24.757 1.00 95.50 292 TRP A O 1
ATOM 2203 N N . TYR A 1 293 ? -6.840 -6.778 23.623 1.00 90.69 293 TYR A N 1
ATOM 2204 C CA . TYR A 1 293 ? -8.091 -6.571 24.320 1.00 90.69 293 TYR A CA 1
ATOM 2205 C C . TYR A 1 293 ? -9.274 -6.870 23.399 1.00 90.69 293 TYR A C 1
ATOM 2207 O O . TYR A 1 293 ? -9.234 -6.538 22.212 1.00 90.69 293 TYR A O 1
ATOM 2215 N N . PRO A 1 294 ? -10.350 -7.482 23.924 1.00 84.81 294 PRO A N 1
ATOM 2216 C CA . PRO A 1 294 ? -11.615 -7.532 23.213 1.00 84.81 294 PRO A CA 1
ATOM 2217 C C . PRO A 1 294 ? -12.080 -6.124 22.816 1.00 84.81 294 PRO A C 1
ATOM 2219 O O . PRO A 1 294 ? -11.865 -5.184 23.587 1.00 84.81 294 PRO A O 1
ATOM 2222 N N . PRO A 1 295 ? -12.751 -5.966 21.662 1.00 79.12 295 PRO A N 1
ATOM 2223 C CA . PRO A 1 295 ? -13.316 -4.685 21.276 1.00 79.12 295 PRO A CA 1
ATOM 2224 C C . PRO A 1 295 ? -14.299 -4.206 22.351 1.00 79.12 295 PRO A C 1
ATOM 2226 O O . PRO A 1 295 ? -15.237 -4.918 22.718 1.00 79.12 295 PRO A O 1
ATOM 2229 N N . GLU A 1 296 ? -14.093 -2.994 22.862 1.00 72.94 296 GLU A N 1
ATOM 2230 C CA . GLU A 1 296 ? -15.079 -2.325 23.713 1.00 72.94 296 GLU A CA 1
ATOM 2231 C C . GLU A 1 296 ? -16.319 -1.936 22.888 1.00 72.94 296 GLU A C 1
ATOM 2233 O O . GLU A 1 296 ? -16.287 -1.971 21.661 1.00 72.94 296 GLU A O 1
ATOM 2238 N N . HIS A 1 297 ? -17.415 -1.507 23.529 1.00 60.44 297 HIS A N 1
ATOM 2239 C CA . HIS A 1 297 ? -18.670 -1.159 22.833 1.00 60.44 297 HIS A CA 1
ATOM 2240 C C . HIS A 1 297 ? -18.489 -0.178 21.655 1.00 60.44 297 HIS A C 1
ATOM 2242 O O . HIS A 1 297 ? -19.233 -0.263 20.686 1.00 60.44 297 HIS A O 1
ATOM 2248 N N . GLY A 1 298 ? -17.495 0.719 21.711 1.00 61.72 298 GLY A N 1
ATOM 2249 C CA . GLY A 1 298 ? -17.173 1.659 20.627 1.00 61.72 298 GLY A CA 1
ATOM 2250 C C . GLY A 1 298 ? -16.400 1.069 19.439 1.00 61.72 298 GLY A C 1
ATOM 2251 O O . GLY A 1 298 ? -16.073 1.812 18.522 1.00 61.72 298 GLY A O 1
ATOM 2252 N N . TRP A 1 299 ? -16.087 -0.227 19.472 1.00 68.25 299 TRP A N 1
ATOM 2253 C CA . TRP A 1 299 ? -15.303 -0.967 18.473 1.00 68.25 299 TRP A CA 1
ATOM 2254 C C . TRP A 1 299 ? -16.032 -2.195 17.923 1.00 68.25 299 TRP A C 1
ATOM 2256 O O . TRP A 1 299 ? -15.479 -2.958 17.133 1.00 68.25 299 TRP A O 1
ATOM 2266 N N . ILE A 1 300 ? -17.266 -2.413 18.372 1.00 75.00 300 ILE A N 1
ATOM 2267 C CA . ILE A 1 300 ? -18.134 -3.458 17.844 1.00 75.00 300 ILE A CA 1
ATOM 2268 C C . ILE A 1 300 ? -18.658 -2.981 16.492 1.00 75.00 300 ILE A C 1
ATOM 2270 O O . ILE A 1 300 ? -19.101 -1.840 16.376 1.00 75.00 300 ILE A O 1
ATOM 2274 N N . GLU A 1 301 ? -18.618 -3.858 15.486 1.00 81.06 301 GLU A N 1
ATOM 2275 C CA . GLU A 1 301 ? -19.198 -3.572 14.175 1.00 81.06 301 GLU A CA 1
ATOM 2276 C C . GLU A 1 301 ? -20.668 -3.150 14.332 1.00 81.06 301 GLU A C 1
ATOM 2278 O O . GLU A 1 301 ? -21.495 -3.864 14.908 1.00 81.06 301 GLU A O 1
ATOM 2283 N N . GLU A 1 302 ? -20.992 -1.967 13.825 1.00 83.69 302 GLU A N 1
ATOM 2284 C CA . GLU A 1 302 ? -22.348 -1.447 13.809 1.00 83.69 302 GLU A CA 1
ATOM 2285 C C . GLU A 1 302 ? -23.183 -2.162 12.736 1.00 83.69 302 GLU A C 1
ATOM 2287 O O . GLU A 1 302 ? -22.683 -2.693 11.747 1.00 83.69 302 GLU A O 1
ATOM 2292 N N . VAL A 1 303 ? -24.507 -2.153 12.881 1.00 79.56 303 VAL A N 1
ATOM 2293 C CA . VAL A 1 303 ? -25.374 -2.680 11.823 1.00 79.56 303 VAL A CA 1
ATOM 2294 C C . VAL A 1 303 ? -25.447 -1.658 10.694 1.00 79.56 303 VAL A C 1
ATOM 2296 O O . VAL A 1 303 ? -25.895 -0.531 10.908 1.00 79.56 303 VAL A O 1
ATOM 2299 N N . ARG A 1 304 ? -25.081 -2.065 9.471 1.00 78.50 304 ARG A N 1
ATOM 2300 C CA . ARG A 1 304 ? -25.267 -1.231 8.276 1.00 78.50 304 ARG A CA 1
ATOM 2301 C C . ARG A 1 304 ? -26.725 -0.752 8.189 1.00 78.50 304 ARG A C 1
ATOM 2303 O O . ARG A 1 304 ? -27.618 -1.600 8.078 1.00 78.50 304 ARG A O 1
ATOM 2310 N N . PRO A 1 305 ? -26.985 0.569 8.150 1.00 74.94 305 PRO A N 1
ATOM 2311 C CA . PRO A 1 305 ? -28.329 1.082 7.928 1.00 74.94 305 PRO A CA 1
ATOM 2312 C C . PRO A 1 305 ? -28.892 0.531 6.614 1.00 74.94 305 PRO A C 1
ATOM 2314 O O . PRO A 1 305 ? -28.227 0.575 5.573 1.00 74.94 305 PRO A O 1
ATOM 2317 N N . GLN A 1 306 ? -30.106 -0.021 6.653 1.00 62.25 306 GLN A N 1
ATOM 2318 C CA . GLN A 1 306 ? -30.794 -0.427 5.429 1.00 62.25 306 GLN A CA 1
ATOM 2319 C C . GLN A 1 306 ? -31.089 0.830 4.603 1.00 62.25 306 GLN A C 1
ATOM 2321 O O . GLN A 1 306 ? -31.571 1.827 5.144 1.00 62.25 306 GLN A O 1
ATOM 2326 N N . ALA A 1 307 ? -30.773 0.796 3.306 1.00 54.00 307 ALA A N 1
ATOM 2327 C CA . ALA A 1 307 ? -31.155 1.869 2.396 1.00 54.00 307 ALA A CA 1
ATOM 2328 C C . ALA A 1 307 ? -32.688 1.983 2.407 1.00 54.00 307 ALA A C 1
ATOM 2330 O O . ALA A 1 307 ? -33.368 0.980 2.184 1.00 54.00 307 ALA A O 1
ATOM 2331 N N . LYS A 1 308 ? -33.201 3.171 2.743 1.00 36.12 308 LYS A N 1
ATOM 2332 C CA . LYS A 1 308 ? -34.628 3.493 2.621 1.00 36.12 308 LYS A CA 1
ATOM 2333 C C . LYS A 1 308 ? -35.041 3.562 1.157 1.00 36.12 308 LYS A C 1
ATOM 2335 O O . LYS A 1 308 ? -34.201 4.004 0.340 1.00 36.12 308 LYS A O 1
#